Protein AF-A0A662W162-F1 (afdb_monomer_lite)

Radius of gyration: 18.79 Å; chains: 1; bounding box: 42×61×40 Å

Structure (mmCIF, N/CA/C/O backbone):
data_AF-A0A662W162-F1
#
_entry.id   AF-A0A662W162-F1
#
loop_
_atom_site.group_PDB
_atom_site.id
_atom_site.type_symbol
_atom_site.label_atom_id
_atom_site.label_alt_id
_atom_site.label_comp_id
_atom_site.label_asym_id
_atom_site.label_entity_id
_atom_site.label_seq_id
_atom_site.pdbx_PDB_ins_code
_atom_site.Cartn_x
_atom_site.Cartn_y
_atom_site.Cartn_z
_atom_site.occupancy
_atom_site.B_iso_or_equiv
_atom_site.auth_seq_id
_atom_site.auth_comp_id
_atom_site.auth_asym_id
_atom_site.auth_atom_id
_atom_site.pdbx_PDB_model_num
ATOM 1 N N . MET A 1 1 ? -5.355 -18.167 10.740 1.00 79.69 1 MET A N 1
ATOM 2 C CA . MET A 1 1 ? -4.834 -17.716 9.421 1.00 79.69 1 MET A CA 1
ATOM 3 C C . MET A 1 1 ? -4.232 -16.347 9.650 1.00 79.69 1 MET A C 1
ATOM 5 O O . MET A 1 1 ? -4.920 -15.531 10.253 1.00 79.69 1 MET A O 1
ATOM 9 N N . ARG A 1 2 ? -2.975 -16.104 9.259 1.00 90.12 2 ARG A N 1
ATOM 10 C CA . ARG A 1 2 ? -2.314 -14.824 9.566 1.00 90.12 2 ARG A CA 1
ATOM 11 C C . ARG A 1 2 ? -2.830 -13.709 8.659 1.00 90.12 2 ARG A C 1
ATOM 13 O O . ARG A 1 2 ? -3.342 -13.982 7.573 1.00 90.12 2 ARG A O 1
ATOM 20 N N . LEU A 1 3 ? -2.653 -12.453 9.079 1.00 92.31 3 LEU A N 1
ATOM 21 C CA . LEU A 1 3 ? -3.065 -11.283 8.295 1.00 92.31 3 LEU A CA 1
ATOM 22 C C . LEU A 1 3 ? -2.477 -11.320 6.875 1.00 92.31 3 LEU A C 1
ATOM 24 O O . LEU A 1 3 ? -3.209 -11.146 5.905 1.00 92.31 3 LEU A O 1
ATOM 28 N N . GLY A 1 4 ? -1.173 -11.579 6.745 1.00 92.62 4 GLY A N 1
ATOM 29 C CA . GLY A 1 4 ? -0.500 -11.641 5.447 1.00 92.62 4 GLY A CA 1
ATOM 30 C C . GLY A 1 4 ? -1.140 -12.634 4.470 1.00 92.62 4 GLY A C 1
ATOM 31 O O . GLY A 1 4 ? -1.319 -12.294 3.301 1.00 92.62 4 GLY A O 1
ATOM 32 N N . ASP A 1 5 ? -1.549 -13.811 4.950 1.00 93.06 5 ASP A N 1
ATOM 33 C CA . ASP A 1 5 ? -2.188 -14.842 4.123 1.00 93.06 5 ASP A CA 1
ATOM 34 C C . ASP A 1 5 ? -3.572 -14.386 3.642 1.00 93.06 5 ASP A C 1
ATOM 36 O O . ASP A 1 5 ? -3.884 -14.495 2.457 1.00 93.06 5 ASP A O 1
ATOM 40 N N . VAL A 1 6 ? -4.369 -13.798 4.544 1.00 94.69 6 VAL A N 1
ATOM 41 C CA . VAL A 1 6 ? -5.692 -13.232 4.225 1.00 94.69 6 VAL A CA 1
ATOM 42 C C . VAL A 1 6 ? -5.579 -12.131 3.171 1.00 94.69 6 VAL A C 1
ATOM 44 O O . VAL A 1 6 ? -6.387 -12.058 2.246 1.00 94.69 6 VAL A O 1
ATOM 47 N N . LEU A 1 7 ? -4.580 -11.258 3.306 1.00 95.88 7 LEU A N 1
ATOM 48 C CA . LEU A 1 7 ? -4.371 -10.150 2.379 1.00 95.88 7 LEU A CA 1
ATOM 49 C C . LEU A 1 7 ? -3.911 -10.638 1.001 1.00 95.88 7 LEU A C 1
ATOM 51 O O . LEU A 1 7 ? -4.392 -10.116 -0.003 1.00 95.88 7 LEU A O 1
ATOM 55 N N . ILE A 1 8 ? -3.033 -11.646 0.935 1.00 94.69 8 ILE A N 1
ATOM 56 C CA . ILE A 1 8 ? -2.633 -12.272 -0.336 1.00 94.69 8 ILE A CA 1
ATOM 57 C C . ILE A 1 8 ? -3.840 -12.916 -1.011 1.00 94.69 8 ILE A C 1
ATOM 59 O O . ILE A 1 8 ? -4.093 -12.616 -2.176 1.00 94.69 8 ILE A O 1
ATOM 63 N N . ASP A 1 9 ? -4.609 -13.730 -0.281 1.00 94.12 9 ASP A N 1
ATOM 64 C CA . ASP A 1 9 ? -5.831 -14.348 -0.805 1.00 94.12 9 ASP A CA 1
ATOM 65 C C . ASP A 1 9 ? -6.790 -13.286 -1.354 1.00 94.12 9 ASP A C 1
ATOM 67 O O . ASP A 1 9 ? -7.292 -13.408 -2.472 1.00 94.12 9 ASP A O 1
ATOM 71 N N . GLY A 1 10 ? -6.985 -12.191 -0.618 1.00 93.00 10 GLY A N 1
ATOM 72 C CA . GLY A 1 10 ? -7.858 -11.109 -1.050 1.00 93.00 10 GLY A CA 1
ATOM 73 C C . GLY A 1 10 ? -7.402 -10.375 -2.292 1.00 93.00 10 GLY A C 1
ATOM 74 O O . GLY A 1 10 ? -8.235 -10.057 -3.147 1.00 93.00 10 GLY A O 1
ATOM 75 N N . MET A 1 11 ? -6.101 -10.136 -2.422 1.00 94.69 11 MET A N 1
ATOM 76 C CA . MET A 1 11 ? -5.531 -9.521 -3.616 1.00 94.69 11 MET A CA 1
ATOM 77 C C . MET A 1 11 ? -5.610 -10.472 -4.815 1.00 94.69 11 MET A C 1
ATOM 79 O O . MET A 1 11 ? -5.989 -10.050 -5.905 1.00 94.69 11 MET A O 1
ATOM 83 N N . GLU A 1 12 ? -5.298 -11.757 -4.640 1.00 92.38 12 GLU A N 1
ATOM 84 C CA . GLU A 1 12 ? -5.295 -12.744 -5.728 1.00 92.38 12 GLU A CA 1
ATOM 85 C C . GLU A 1 12 ? -6.708 -13.106 -6.214 1.00 92.38 12 GLU A C 1
ATOM 87 O O . GLU A 1 12 ? -6.905 -13.313 -7.414 1.00 92.38 12 GLU A O 1
ATOM 92 N N . ASN A 1 13 ? -7.695 -13.114 -5.313 1.00 90.69 13 ASN A N 1
ATOM 93 C CA . ASN A 1 13 ? -9.104 -13.368 -5.633 1.00 90.69 13 ASN A CA 1
ATOM 94 C C . ASN A 1 13 ? -9.911 -12.090 -5.929 1.00 90.69 13 ASN A C 1
ATOM 96 O O . ASN A 1 13 ? -11.112 -12.164 -6.191 1.00 90.69 13 ASN A O 1
ATOM 100 N N . GLY A 1 14 ? -9.274 -10.917 -5.891 1.00 87.50 14 GLY A N 1
ATOM 101 C CA . GLY A 1 14 ? -9.861 -9.650 -6.329 1.00 87.50 14 GLY A CA 1
ATOM 102 C C . GLY A 1 14 ? -10.944 -9.068 -5.415 1.00 87.50 14 GLY A C 1
ATOM 103 O O . GLY A 1 14 ? -11.668 -8.165 -5.836 1.00 87.50 14 GLY A O 1
ATOM 104 N N . TRP A 1 15 ? -11.075 -9.549 -4.174 1.00 91.19 15 TRP A N 1
ATOM 105 C CA . TRP A 1 15 ? -11.986 -8.951 -3.190 1.00 91.19 15 TRP A CA 1
ATOM 106 C C . TRP A 1 15 ? -11.307 -7.875 -2.333 1.00 91.19 15 TRP A C 1
ATOM 108 O O . TRP A 1 15 ? -11.999 -6.983 -1.841 1.00 91.19 15 TRP A O 1
ATOM 118 N N . LEU A 1 16 ? -9.971 -7.899 -2.225 1.00 90.94 16 LEU A N 1
ATOM 119 C CA . LEU A 1 16 ? -9.165 -6.849 -1.601 1.00 90.94 16 LEU A CA 1
ATOM 120 C C . LEU A 1 16 ? -8.529 -5.954 -2.671 1.00 90.94 16 LEU A C 1
ATOM 122 O O . LEU A 1 16 ? -7.361 -6.081 -3.028 1.00 90.94 16 LEU A O 1
ATOM 126 N N . VAL A 1 17 ? -9.341 -5.055 -3.216 1.00 89.81 17 VAL A N 1
ATOM 127 C CA . VAL A 1 17 ? -8.989 -4.164 -4.334 1.00 89.81 17 VAL A CA 1
ATOM 128 C C . VAL A 1 17 ? -9.388 -2.728 -4.018 1.00 89.81 17 VAL A C 1
ATOM 130 O O . VAL A 1 17 ? -9.886 -2.417 -2.932 1.00 89.81 17 VAL A O 1
ATOM 133 N N . ARG A 1 18 ? -9.202 -1.809 -4.967 1.00 84.62 18 ARG A N 1
ATOM 134 C CA . ARG A 1 18 ? -9.586 -0.411 -4.773 1.00 84.62 18 ARG A CA 1
ATOM 135 C C . ARG A 1 18 ? -11.045 -0.261 -4.334 1.00 84.62 18 ARG A C 1
ATOM 137 O O . ARG A 1 18 ? -11.966 -0.660 -5.037 1.00 84.62 18 ARG A O 1
ATOM 144 N N . ASN A 1 19 ? -11.230 0.419 -3.199 1.00 80.50 19 ASN A N 1
ATOM 145 C CA . ASN A 1 19 ? -12.501 0.628 -2.483 1.00 80.50 19 ASN A CA 1
ATOM 146 C C . ASN A 1 19 ? -13.046 -0.601 -1.727 1.00 80.50 19 ASN A C 1
ATOM 148 O O . ASN A 1 19 ? -14.056 -0.465 -1.045 1.00 80.50 19 ASN A O 1
ATOM 152 N N . GLY A 1 20 ? -12.355 -1.741 -1.777 1.00 86.06 20 GLY A N 1
ATOM 153 C CA . GLY A 1 20 ? -12.621 -2.960 -1.008 1.00 86.06 20 GLY A CA 1
ATOM 154 C C . GLY A 1 20 ? -11.434 -3.347 -0.123 1.00 86.06 20 GLY A C 1
ATOM 155 O O . GLY A 1 20 ? -11.075 -4.508 -0.050 1.00 86.06 20 GLY A O 1
ATOM 156 N N . TYR A 1 21 ? -10.778 -2.377 0.516 1.00 90.19 21 TYR A N 1
ATOM 157 C CA . TYR A 1 21 ? -9.540 -2.619 1.271 1.00 90.19 21 TYR A CA 1
ATOM 158 C C . TYR A 1 21 ? -9.746 -3.285 2.638 1.00 90.19 21 TYR A C 1
ATOM 160 O O . TYR A 1 21 ? -8.768 -3.612 3.290 1.00 90.19 21 TYR A O 1
ATOM 168 N N . MET A 1 22 ? -10.984 -3.400 3.123 1.00 95.19 22 MET A N 1
ATOM 169 C CA . MET A 1 22 ? -11.263 -3.930 4.461 1.00 95.19 22 MET A CA 1
ATOM 170 C C . MET A 1 22 ? -11.483 -5.439 4.413 1.00 95.19 22 MET A C 1
ATOM 172 O O . MET A 1 22 ? -12.166 -5.943 3.522 1.00 95.19 22 MET A O 1
ATOM 176 N N . ILE A 1 23 ? -10.965 -6.143 5.415 1.00 96.00 23 ILE A N 1
ATOM 177 C CA . ILE A 1 23 ? -11.195 -7.571 5.613 1.00 96.00 23 ILE A CA 1
ATOM 178 C C . ILE A 1 23 ? -12.631 -7.761 6.126 1.00 96.00 23 ILE A C 1
ATOM 180 O O . ILE A 1 23 ? -12.986 -7.177 7.154 1.00 96.00 23 ILE A O 1
ATOM 184 N N . PRO A 1 24 ? -13.474 -8.557 5.444 1.00 94.56 24 PRO A N 1
ATOM 185 C CA . PRO A 1 24 ? -14.831 -8.839 5.895 1.00 94.56 24 PRO A CA 1
ATOM 186 C C . PRO A 1 24 ? -14.871 -9.557 7.248 1.00 94.56 24 PRO A C 1
ATOM 188 O O . PRO A 1 24 ? -14.100 -10.485 7.488 1.00 94.56 24 PRO A O 1
ATOM 191 N N . GLU A 1 25 ? -15.863 -9.227 8.079 1.00 93.44 25 GLU A N 1
ATOM 192 C CA . GLU A 1 25 ? -16.057 -9.839 9.405 1.00 93.44 25 GLU A CA 1
ATOM 193 C C . GLU A 1 25 ? -16.144 -11.373 9.346 1.00 93.44 25 GLU A C 1
ATOM 195 O O . GLU A 1 25 ? -15.623 -12.061 10.218 1.00 93.44 25 GLU A O 1
ATOM 200 N N . ARG A 1 26 ? -16.749 -11.924 8.283 1.00 93.81 26 ARG A N 1
ATOM 201 C CA . ARG A 1 26 ? -16.817 -13.378 8.068 1.00 93.81 26 ARG A CA 1
ATOM 202 C C . ARG A 1 26 ? -15.434 -14.038 8.010 1.00 93.81 26 ARG A C 1
ATOM 204 O O . ARG A 1 26 ? -15.288 -15.112 8.558 1.00 93.81 26 ARG A O 1
ATOM 211 N N . ILE A 1 27 ? -14.438 -13.382 7.406 1.00 94.00 27 ILE A N 1
ATOM 212 C CA . ILE A 1 27 ? -13.066 -13.906 7.312 1.00 94.00 27 ILE A CA 1
ATOM 213 C C . ILE A 1 27 ? -12.368 -13.756 8.665 1.00 94.00 27 ILE A C 1
ATOM 215 O O . ILE A 1 27 ? -11.692 -14.667 9.123 1.00 94.00 27 ILE A O 1
ATOM 219 N N . MET A 1 28 ? -12.588 -12.630 9.351 1.00 94.88 28 MET A N 1
ATOM 220 C CA . MET A 1 28 ? -12.019 -12.376 10.680 1.00 94.88 28 MET A CA 1
ATOM 221 C C . MET A 1 28 ? -12.515 -13.362 11.751 1.00 94.88 28 MET A C 1
ATOM 223 O O . MET A 1 28 ? -11.799 -13.641 12.714 1.00 94.88 28 MET A O 1
ATOM 227 N N . LYS A 1 29 ? -13.731 -13.903 11.600 1.00 93.19 29 LYS A N 1
ATOM 228 C CA . LYS A 1 29 ? -14.278 -14.947 12.484 1.00 93.19 29 LYS A CA 1
ATOM 229 C C . LYS A 1 29 ? -13.522 -16.272 12.377 1.00 93.19 29 LYS A C 1
ATOM 231 O O . LYS A 1 29 ? -13.425 -16.970 13.381 1.00 93.19 29 LYS A O 1
ATOM 236 N N . ASP A 1 30 ? -12.935 -16.556 11.217 1.00 93.38 30 ASP A N 1
ATOM 237 C CA . ASP A 1 30 ? -12.150 -17.769 10.958 1.00 93.38 30 ASP A CA 1
ATOM 238 C C . ASP A 1 30 ? -10.671 -17.623 11.381 1.00 93.38 30 ASP A C 1
ATOM 240 O O . ASP A 1 30 ? -9.880 -18.564 11.286 1.00 93.38 30 ASP A O 1
ATOM 244 N N . MET A 1 31 ? -10.274 -16.436 11.850 1.00 94.00 31 MET A N 1
ATOM 245 C CA . MET A 1 31 ? -8.945 -16.159 12.395 1.00 94.00 31 MET A CA 1
ATOM 246 C C . MET A 1 31 ? -8.906 -16.470 13.898 1.00 94.00 31 MET A C 1
ATOM 248 O O . MET A 1 31 ? -9.904 -16.297 14.606 1.00 94.00 31 MET A O 1
ATOM 252 N N . ASP A 1 32 ? -7.742 -16.902 14.385 1.00 94.38 32 ASP A N 1
ATOM 253 C CA . ASP A 1 32 ? -7.436 -16.945 15.819 1.00 94.38 32 ASP A CA 1
ATOM 254 C C . ASP A 1 32 ? -7.471 -15.536 16.441 1.00 94.38 32 ASP A C 1
ATOM 256 O O . ASP A 1 32 ? -7.500 -14.532 15.728 1.00 94.38 32 ASP A O 1
ATOM 260 N N . GLU A 1 33 ? -7.532 -15.462 17.772 1.00 94.69 33 GLU A N 1
ATOM 261 C CA . GLU A 1 33 ? -7.722 -14.207 18.515 1.00 94.69 33 GLU A CA 1
ATOM 262 C C . GLU A 1 33 ? -6.636 -13.168 18.205 1.00 94.69 33 GLU A C 1
ATOM 264 O O . GLU A 1 33 ? -6.960 -12.041 17.840 1.00 94.69 33 GLU A O 1
ATOM 269 N N . GLU A 1 34 ? -5.365 -13.570 18.238 1.00 93.62 34 GLU A N 1
ATOM 270 C CA . GLU A 1 34 ? -4.234 -12.689 17.932 1.00 93.62 34 GLU A CA 1
ATOM 271 C C . GLU A 1 34 ? -4.309 -12.156 16.494 1.00 93.62 34 GLU A C 1
ATOM 273 O O . GLU A 1 34 ? -4.267 -10.946 16.261 1.00 93.62 34 GLU A O 1
ATOM 278 N N . SER A 1 35 ? -4.506 -13.039 15.511 1.00 93.44 35 SER A N 1
ATOM 279 C CA . SER A 1 35 ? -4.600 -12.628 14.108 1.00 93.44 35 SER A CA 1
ATOM 280 C C . SER A 1 35 ? -5.831 -11.747 13.853 1.00 93.44 35 SER A C 1
ATOM 282 O O . SER A 1 35 ? -5.787 -10.849 13.006 1.00 93.44 35 SER A O 1
ATOM 284 N N . ARG A 1 36 ? -6.933 -11.970 14.580 1.00 96.19 36 ARG A N 1
ATOM 285 C CA . ARG A 1 36 ? -8.152 -11.155 14.504 1.00 96.19 36 ARG A CA 1
ATOM 286 C C . ARG A 1 36 ? -7.940 -9.753 15.068 1.00 96.19 36 ARG A C 1
ATOM 288 O O . ARG A 1 36 ? -8.448 -8.794 14.480 1.00 96.19 36 ARG A O 1
ATOM 295 N N . ASP A 1 37 ? -7.187 -9.613 16.152 1.00 96.31 37 ASP A N 1
ATOM 296 C CA . ASP A 1 37 ? -6.826 -8.310 16.717 1.00 96.31 37 ASP A CA 1
ATOM 297 C C . ASP A 1 37 ? -5.970 -7.510 15.730 1.00 96.31 37 ASP A C 1
ATOM 299 O O . ASP A 1 37 ? -6.290 -6.360 15.411 1.00 96.31 37 ASP A O 1
ATOM 303 N N . VAL A 1 38 ? -4.958 -8.144 15.129 1.00 96.69 38 VAL A N 1
ATOM 304 C CA . VAL A 1 38 ? -4.135 -7.516 14.082 1.00 96.69 38 VAL A CA 1
ATOM 305 C C . VAL A 1 38 ? -4.985 -7.135 12.860 1.00 96.69 38 VAL A C 1
ATOM 307 O O . VAL A 1 38 ? -4.857 -6.028 12.333 1.00 96.69 38 VAL A O 1
ATOM 310 N N . ALA A 1 39 ? -5.902 -8.001 12.416 1.00 97.00 39 ALA A N 1
ATOM 311 C CA . ALA A 1 39 ? -6.826 -7.691 11.320 1.00 97.00 39 ALA A CA 1
ATOM 312 C C . ALA A 1 39 ? -7.785 -6.534 11.657 1.00 97.00 39 ALA A C 1
ATOM 314 O O . ALA A 1 39 ? -8.130 -5.735 10.782 1.00 97.00 39 ALA A O 1
ATOM 315 N N . SER A 1 40 ? -8.184 -6.403 12.923 1.00 97.50 40 SER A N 1
ATOM 316 C CA . SER A 1 40 ? -8.995 -5.280 13.404 1.00 97.50 40 SER A CA 1
ATOM 317 C C . SER A 1 40 ? -8.214 -3.969 13.331 1.00 97.50 40 SER A C 1
ATOM 319 O O . SER A 1 40 ? -8.726 -2.993 12.781 1.00 97.50 40 SER A O 1
ATOM 321 N N . ARG A 1 41 ? -6.946 -3.968 13.770 1.00 97.94 41 ARG A N 1
ATOM 322 C CA . ARG A 1 41 ? -6.028 -2.822 13.626 1.00 97.94 41 ARG A CA 1
ATOM 323 C C . ARG A 1 41 ? -5.799 -2.459 12.158 1.00 97.94 41 ARG A C 1
ATOM 325 O O . ARG A 1 41 ? -5.860 -1.287 11.790 1.00 97.94 41 ARG A O 1
ATOM 332 N N . TYR A 1 42 ? -5.626 -3.451 11.285 1.00 98.12 42 TYR A N 1
ATOM 333 C CA . TYR A 1 42 ? -5.554 -3.230 9.839 1.00 98.12 42 TYR A CA 1
ATOM 334 C C . TYR A 1 42 ? -6.810 -2.523 9.302 1.00 98.12 42 TYR A C 1
ATOM 336 O O . TYR A 1 42 ? -6.709 -1.503 8.616 1.00 98.12 42 TYR A O 1
ATOM 344 N N . ASN A 1 43 ? -8.002 -3.015 9.646 1.00 98.25 43 ASN A N 1
ATOM 345 C CA . ASN A 1 43 ? -9.265 -2.412 9.219 1.00 98.25 43 ASN A CA 1
ATOM 346 C C . ASN A 1 43 ? -9.454 -0.987 9.767 1.00 98.25 43 ASN A C 1
ATOM 348 O O . ASN A 1 43 ? -9.961 -0.118 9.052 1.00 98.25 43 ASN A O 1
ATOM 352 N N . GLU A 1 44 ? -9.018 -0.726 10.999 1.00 98.06 44 GLU A N 1
ATOM 353 C CA . GLU A 1 44 ? -9.001 0.606 11.608 1.00 98.06 44 GLU A CA 1
ATOM 354 C C . GLU A 1 44 ? -8.106 1.571 10.816 1.00 98.06 44 GLU A C 1
ATOM 356 O O . GLU A 1 44 ? -8.571 2.632 10.386 1.00 98.06 44 GLU A O 1
ATOM 361 N N . MET A 1 45 ? -6.864 1.171 10.521 1.00 97.50 45 MET A N 1
ATOM 362 C CA . MET A 1 45 ? -5.935 1.937 9.686 1.00 97.50 45 MET A CA 1
ATOM 363 C C . MET A 1 45 ? -6.557 2.279 8.326 1.00 97.50 45 MET A C 1
ATOM 365 O O . MET A 1 45 ? -6.555 3.439 7.905 1.00 97.50 45 MET A O 1
ATOM 369 N N . ILE A 1 46 ? -7.124 1.285 7.637 1.00 97.25 46 ILE A N 1
ATOM 370 C CA . ILE A 1 46 ? -7.786 1.478 6.341 1.00 97.25 46 ILE A CA 1
ATOM 371 C C . ILE A 1 46 ? -8.953 2.467 6.457 1.00 97.25 46 ILE A C 1
ATOM 373 O O . ILE A 1 46 ? -9.080 3.370 5.623 1.00 97.25 46 ILE A O 1
ATOM 377 N N . SER A 1 47 ? -9.778 2.341 7.497 1.00 96.44 47 SER A N 1
ATOM 378 C CA . SER A 1 47 ? -10.902 3.244 7.760 1.00 96.44 47 SER A CA 1
ATOM 379 C C . SER A 1 47 ? -10.438 4.693 7.948 1.00 96.44 47 SER A C 1
ATOM 381 O O . SER A 1 47 ? -10.994 5.620 7.341 1.00 96.44 47 SER A O 1
ATOM 383 N N . ILE A 1 48 ? -9.357 4.911 8.704 1.00 96.00 48 ILE A N 1
ATOM 384 C CA . ILE A 1 48 ? -8.756 6.238 8.890 1.00 96.00 48 ILE A CA 1
ATOM 385 C C . ILE A 1 48 ? -8.244 6.789 7.553 1.00 96.00 48 ILE A C 1
ATOM 387 O O . ILE A 1 48 ? -8.603 7.903 7.166 1.00 96.00 48 ILE A O 1
ATOM 391 N N . ILE A 1 49 ? -7.471 6.007 6.793 1.00 95.19 49 ILE A N 1
ATOM 392 C CA . ILE A 1 49 ? -6.911 6.433 5.498 1.00 95.19 49 ILE A CA 1
ATOM 393 C C . ILE A 1 49 ? -8.023 6.820 4.513 1.00 95.19 49 ILE A C 1
ATOM 395 O O . ILE A 1 49 ? -7.931 7.847 3.832 1.00 95.19 49 ILE A O 1
ATOM 399 N N . VAL A 1 50 ? -9.090 6.022 4.423 1.00 93.31 50 VAL A N 1
ATOM 400 C CA . VAL A 1 50 ? -10.204 6.276 3.499 1.00 93.31 50 VAL A CA 1
ATOM 401 C C . VAL A 1 50 ? -11.054 7.464 3.960 1.00 93.31 50 VAL A C 1
ATOM 403 O O . 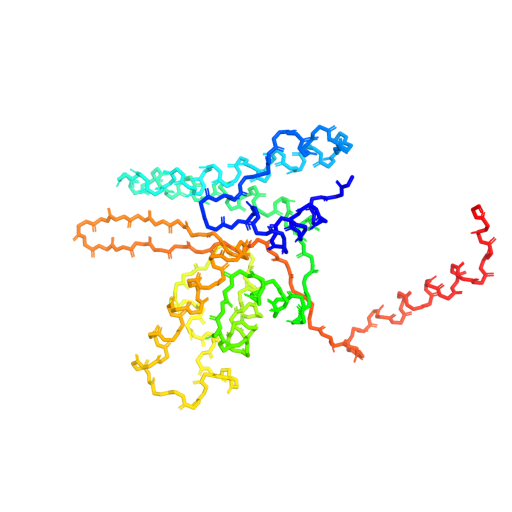VAL A 1 50 ? -11.448 8.288 3.131 1.00 93.31 50 VAL A O 1
ATOM 406 N N . SER A 1 51 ? -11.314 7.605 5.262 1.00 92.12 51 SER A N 1
ATOM 407 C CA . SER A 1 51 ? -12.087 8.733 5.801 1.00 92.12 51 SER A CA 1
ATOM 408 C C . SER A 1 51 ? -11.350 10.071 5.674 1.00 92.12 51 SER A C 1
ATOM 410 O O . SER A 1 51 ? -11.992 11.087 5.383 1.00 92.12 51 SER A O 1
ATOM 412 N N . CYS A 1 52 ? -10.011 10.064 5.742 1.00 90.12 52 CYS A N 1
ATOM 413 C CA . CYS A 1 52 ? -9.162 11.248 5.559 1.00 90.12 52 CYS A CA 1
ATOM 414 C C . CYS A 1 52 ? -9.443 12.025 4.270 1.00 90.12 52 CYS A C 1
ATOM 416 O O . CYS A 1 52 ? -9.325 13.250 4.244 1.00 90.12 52 CYS A O 1
ATOM 418 N N . ARG A 1 53 ? -9.895 11.333 3.218 1.00 88.38 53 ARG A N 1
ATOM 419 C CA . ARG A 1 53 ? -10.239 11.915 1.911 1.00 88.38 53 ARG A CA 1
ATOM 420 C C . ARG A 1 53 ? -11.331 12.990 1.987 1.00 88.38 53 ARG A C 1
ATOM 422 O O . ARG A 1 53 ? -11.476 13.789 1.061 1.00 88.38 53 ARG A O 1
ATOM 429 N N . LYS A 1 54 ? -12.121 12.999 3.067 1.00 85.31 54 LYS A N 1
ATOM 430 C CA . LYS A 1 54 ? -13.230 13.937 3.303 1.00 85.31 54 LYS A CA 1
ATOM 431 C C . LYS A 1 54 ? -12.823 15.151 4.147 1.00 85.31 54 LYS A C 1
ATOM 433 O O . LYS A 1 54 ? -13.588 16.114 4.225 1.00 85.31 54 LYS A O 1
ATOM 438 N N . PHE A 1 55 ? -11.651 15.135 4.784 1.00 84.12 55 PHE A N 1
ATOM 439 C CA . PHE A 1 55 ? -11.255 16.187 5.717 1.00 84.12 55 PHE A CA 1
ATOM 440 C C . PHE A 1 55 ? -10.782 17.445 4.991 1.00 84.12 55 PHE A C 1
ATOM 442 O O . PHE A 1 55 ? -9.911 17.414 4.123 1.00 84.12 55 PHE A O 1
ATOM 449 N N . ARG A 1 56 ? -11.364 18.585 5.375 1.00 81.44 56 ARG A N 1
ATOM 450 C CA . ARG A 1 56 ? -10.993 19.907 4.847 1.00 81.44 56 ARG A CA 1
ATOM 451 C C . ARG A 1 56 ? -9.973 20.619 5.736 1.00 81.44 56 ARG A C 1
ATOM 453 O O . ARG A 1 56 ? -9.112 21.335 5.224 1.00 81.44 56 ARG A O 1
ATOM 460 N N . ASN A 1 57 ? -10.057 20.414 7.052 1.00 88.75 57 ASN A N 1
ATOM 461 C CA . ASN A 1 57 ? -9.114 20.983 8.011 1.00 88.75 57 ASN A CA 1
ATOM 462 C C . ASN A 1 57 ? -7.738 20.307 7.861 1.00 88.75 57 ASN A C 1
ATOM 464 O O . ASN A 1 57 ? -7.638 19.082 7.820 1.00 88.75 57 ASN A O 1
ATOM 468 N N . ARG A 1 58 ? -6.682 21.123 7.745 1.00 88.50 58 ARG A N 1
ATOM 469 C CA . ARG A 1 58 ? -5.310 20.654 7.515 1.00 88.50 58 ARG A CA 1
ATOM 470 C C . ARG A 1 58 ? -4.731 19.926 8.724 1.00 88.50 58 ARG A C 1
ATOM 472 O O . ARG A 1 58 ? -4.130 18.876 8.543 1.00 88.50 58 ARG A O 1
ATOM 479 N N . GLU A 1 59 ? -4.861 20.510 9.906 1.00 90.25 59 GLU A N 1
ATOM 480 C CA . GLU A 1 59 ? -4.285 19.978 11.143 1.00 90.25 59 GLU A CA 1
ATOM 481 C C . GLU A 1 59 ? -4.932 18.642 11.485 1.00 90.25 59 GLU A C 1
ATOM 483 O O . GLU A 1 59 ? -4.233 17.653 11.672 1.00 90.25 59 GLU A O 1
ATOM 488 N N . TYR A 1 60 ? -6.261 18.582 11.410 1.00 91.31 60 TYR A N 1
ATOM 489 C CA . TYR A 1 60 ? -7.009 17.353 11.646 1.00 91.31 60 TYR A CA 1
ATOM 490 C C . TYR A 1 60 ? -6.691 16.257 10.618 1.00 91.31 60 TYR A C 1
ATOM 492 O O . TYR A 1 60 ? -6.526 15.095 10.978 1.00 91.31 60 TYR A O 1
ATOM 500 N N . TYR A 1 61 ? -6.540 16.619 9.336 1.00 92.88 61 TYR A N 1
ATOM 501 C CA . TYR A 1 61 ? -6.079 15.678 8.310 1.00 92.88 61 TYR A CA 1
ATOM 502 C C . TYR A 1 61 ? -4.705 15.095 8.658 1.00 92.88 61 TYR A C 1
ATOM 504 O O . TYR A 1 61 ? -4.524 13.883 8.594 1.00 92.88 61 TYR A O 1
ATOM 512 N N . TRP A 1 62 ? -3.744 15.939 9.045 1.00 93.06 62 TRP A N 1
ATOM 513 C CA . TRP A 1 62 ? -2.401 15.471 9.386 1.00 93.06 62 TRP A CA 1
ATOM 514 C C . TRP A 1 62 ? -2.375 14.634 10.660 1.00 93.06 62 TRP A C 1
ATOM 516 O O . TRP A 1 62 ? -1.689 13.619 10.674 1.00 93.06 62 TRP A O 1
ATOM 526 N N . GLN A 1 63 ? -3.158 14.995 11.676 1.00 95.44 63 GLN A N 1
ATOM 527 C CA . GLN A 1 63 ? -3.324 14.181 12.878 1.00 95.44 63 GLN A CA 1
ATOM 528 C C . GLN A 1 63 ? -3.799 12.767 12.522 1.00 95.44 63 GLN A C 1
ATOM 530 O O . GLN A 1 63 ? -3.206 11.788 12.960 1.00 95.44 63 GLN A O 1
ATOM 535 N N . LYS A 1 64 ? -4.811 12.651 11.657 1.00 95.62 64 LYS A N 1
ATOM 536 C CA . LYS A 1 64 ? -5.350 11.353 11.236 1.00 95.62 64 LYS A CA 1
ATOM 537 C C . LYS A 1 64 ? -4.399 10.563 10.335 1.00 95.62 64 LYS A C 1
ATOM 539 O O . LYS A 1 64 ? -4.345 9.341 10.417 1.00 95.62 64 LYS A O 1
ATOM 544 N N . VAL A 1 65 ? -3.605 11.239 9.507 1.00 95.12 65 VAL A N 1
ATOM 545 C CA . VAL A 1 65 ? -2.525 10.590 8.746 1.00 95.12 65 VAL A CA 1
ATOM 546 C C . VAL A 1 65 ? -1.451 10.022 9.678 1.00 95.12 65 VAL A C 1
ATOM 548 O O . VAL A 1 65 ? -0.959 8.925 9.418 1.00 95.12 65 VAL A O 1
ATOM 551 N N . LEU A 1 66 ? -1.082 10.745 10.739 1.00 96.12 66 LEU A N 1
ATOM 552 C CA . LEU A 1 66 ? -0.118 10.267 11.733 1.00 96.12 66 LEU A CA 1
ATOM 553 C C . LEU A 1 66 ? -0.663 9.052 12.486 1.00 96.12 66 LEU A C 1
ATOM 555 O O . LEU A 1 66 ? 0.016 8.035 12.515 1.00 96.12 66 LEU A O 1
ATOM 559 N N . GLU A 1 67 ? -1.913 9.111 12.943 1.00 97.00 67 GLU A N 1
ATOM 560 C CA . GLU A 1 67 ? -2.615 7.985 13.579 1.00 97.00 67 GLU A CA 1
ATOM 561 C C . GLU A 1 67 ? -2.602 6.733 12.685 1.00 97.00 67 GLU A C 1
ATOM 563 O O . GLU A 1 67 ? -2.169 5.666 13.104 1.00 97.00 67 GLU A O 1
ATOM 568 N N . ALA A 1 68 ? -2.957 6.861 11.401 1.00 97.19 68 ALA A N 1
ATOM 569 C CA . ALA A 1 68 ? -2.866 5.738 10.464 1.00 97.19 68 ALA A CA 1
ATOM 570 C C . ALA A 1 68 ? -1.426 5.231 10.258 1.00 97.19 68 ALA A C 1
ATOM 572 O O . ALA A 1 68 ? -1.222 4.048 10.002 1.00 97.19 68 ALA A O 1
ATOM 573 N N . THR A 1 69 ? -0.429 6.115 10.334 1.00 97.12 69 THR A N 1
ATOM 574 C CA . THR A 1 69 ? 0.987 5.740 10.188 1.00 97.12 69 THR A CA 1
ATOM 575 C C . THR A 1 69 ? 1.484 4.959 11.399 1.00 97.12 69 THR A C 1
ATOM 577 O O . THR A 1 69 ? 2.242 4.011 11.224 1.00 97.12 69 THR A O 1
ATOM 580 N N . GLU A 1 70 ? 1.048 5.327 12.602 1.00 97.75 70 GLU A N 1
ATOM 581 C CA . GLU A 1 70 ? 1.355 4.604 13.839 1.00 97.75 70 GLU A CA 1
ATOM 582 C C . GLU A 1 70 ? 0.785 3.185 13.786 1.00 97.75 70 GLU A C 1
ATOM 584 O O . GLU A 1 70 ? 1.542 2.228 13.927 1.00 97.75 70 GLU A O 1
ATOM 589 N N . ILE A 1 71 ? -0.499 3.036 13.433 1.00 97.56 71 ILE A N 1
ATOM 590 C CA . ILE A 1 71 ? -1.114 1.709 13.269 1.00 97.56 71 ILE A CA 1
ATOM 591 C C . ILE A 1 71 ? -0.385 0.901 12.188 1.00 97.56 71 ILE A C 1
ATOM 593 O O . ILE A 1 71 ? -0.106 -0.280 12.374 1.00 97.56 71 ILE A O 1
ATOM 597 N N . TRP A 1 72 ? -0.048 1.531 11.058 1.00 96.69 72 TRP A N 1
ATOM 598 C CA . TRP A 1 72 ? 0.681 0.868 9.977 1.00 96.69 72 TRP A CA 1
ATOM 599 C C . TRP A 1 72 ? 2.036 0.321 10.442 1.00 96.69 72 TRP A C 1
ATOM 601 O O . TRP A 1 72 ? 2.389 -0.797 10.078 1.00 96.69 72 TRP A O 1
ATOM 611 N N . LEU A 1 73 ? 2.782 1.090 11.245 1.00 95.56 73 LEU A N 1
ATOM 612 C CA . LEU A 1 73 ? 4.073 0.674 11.803 1.00 95.56 73 LEU A CA 1
ATOM 613 C C . LEU A 1 73 ? 3.921 -0.499 12.773 1.00 95.56 73 LEU A C 1
ATOM 615 O O . LEU A 1 73 ? 4.741 -1.415 12.746 1.00 95.56 73 LEU A O 1
ATOM 619 N N . GLU A 1 74 ? 2.872 -0.490 13.598 1.00 95.75 74 GLU A N 1
ATOM 620 C CA . GLU A 1 74 ? 2.569 -1.594 14.512 1.00 95.75 74 GLU A CA 1
ATOM 621 C C . GLU A 1 74 ? 2.339 -2.902 13.748 1.00 95.75 74 GLU A C 1
ATOM 623 O O . GLU A 1 74 ? 2.931 -3.921 14.091 1.00 95.75 74 GLU A O 1
ATOM 628 N N . ILE A 1 75 ? 1.538 -2.874 12.678 1.00 95.44 75 ILE A N 1
ATOM 629 C CA . ILE A 1 75 ? 1.148 -4.083 11.931 1.00 95.44 75 ILE A CA 1
ATOM 630 C C . ILE A 1 75 ? 2.069 -4.411 10.745 1.00 95.44 75 ILE A C 1
ATOM 632 O O . ILE A 1 75 ? 1.828 -5.383 10.030 1.00 95.44 75 ILE A O 1
ATOM 636 N N . GLU A 1 76 ? 3.118 -3.620 10.491 1.00 94.31 76 GLU A N 1
ATOM 637 C CA . GLU A 1 76 ? 3.951 -3.737 9.282 1.00 94.31 76 GLU A CA 1
ATOM 638 C C . GLU A 1 76 ? 4.531 -5.150 9.108 1.00 94.31 76 GLU A C 1
ATOM 640 O O . GLU A 1 76 ? 4.592 -5.689 8.000 1.00 94.31 76 GLU A O 1
ATOM 645 N N . HIS A 1 77 ? 4.960 -5.756 10.214 1.00 91.12 77 HIS A N 1
ATOM 646 C CA . HIS A 1 77 ? 5.572 -7.080 10.247 1.00 91.12 77 HIS A CA 1
ATOM 647 C C . HIS A 1 77 ? 4.593 -8.221 9.926 1.00 91.12 77 HIS A C 1
ATOM 649 O O . HIS A 1 77 ? 5.045 -9.297 9.530 1.00 91.12 77 HIS A O 1
ATOM 655 N N . GLU A 1 78 ? 3.288 -7.962 10.011 1.00 95.12 78 GLU A N 1
ATOM 656 C CA . GLU A 1 78 ? 2.204 -8.886 9.662 1.00 95.12 78 GLU A CA 1
ATOM 657 C C . GLU A 1 78 ? 1.675 -8.665 8.235 1.00 95.12 78 GLU A C 1
ATOM 659 O O . GLU A 1 78 ? 0.932 -9.493 7.704 1.00 95.12 78 GLU A O 1
ATOM 664 N N . LEU A 1 79 ? 2.087 -7.577 7.565 1.00 95.06 79 LEU A N 1
ATOM 665 C CA . LEU A 1 79 ? 1.755 -7.350 6.158 1.00 95.06 79 LEU A CA 1
ATOM 666 C C . LEU A 1 79 ? 2.376 -8.431 5.258 1.00 95.06 79 LEU A C 1
ATOM 668 O O . LEU A 1 79 ? 3.486 -8.920 5.536 1.00 95.06 79 LEU A O 1
ATOM 672 N N . PRO A 1 80 ? 1.711 -8.759 4.134 1.00 95.12 80 PRO A N 1
ATOM 673 C CA . PRO A 1 80 ? 2.137 -9.828 3.249 1.00 95.12 80 PRO A CA 1
ATOM 674 C C . PRO A 1 80 ? 3.537 -9.575 2.708 1.00 95.12 80 PRO A C 1
ATOM 676 O O . PRO A 1 80 ? 3.851 -8.480 2.237 1.00 95.12 80 PRO A O 1
ATOM 679 N N . LEU A 1 81 ? 4.380 -10.602 2.780 1.00 93.88 81 LEU A N 1
ATOM 680 C CA . LEU A 1 81 ? 5.701 -10.593 2.174 1.00 93.88 81 LEU A CA 1
ATOM 681 C C . LEU A 1 81 ? 5.579 -11.060 0.724 1.00 93.88 81 LEU A C 1
ATOM 683 O O . LEU A 1 81 ? 5.245 -12.212 0.461 1.00 93.88 81 LEU A O 1
ATOM 687 N N . LEU A 1 82 ? 5.829 -10.153 -0.213 1.00 93.88 82 LEU A N 1
ATOM 688 C CA . LEU A 1 82 ? 5.699 -10.410 -1.639 1.00 93.88 82 LEU A CA 1
ATOM 689 C C . LEU A 1 82 ? 7.065 -10.530 -2.312 1.00 93.88 82 LEU A C 1
ATOM 691 O O . LEU A 1 82 ? 8.032 -9.855 -1.953 1.00 93.88 82 LEU A O 1
ATOM 695 N N . PHE A 1 83 ? 7.090 -11.356 -3.350 1.00 92.88 83 PHE A N 1
ATOM 696 C CA . PHE A 1 83 ? 8.172 -11.452 -4.319 1.00 92.88 83 PHE A CA 1
ATOM 697 C C . PHE A 1 83 ? 7.734 -10.775 -5.628 1.00 92.88 83 PHE A C 1
ATOM 699 O O . PHE A 1 83 ? 6.526 -10.604 -5.850 1.00 92.88 83 PHE A O 1
ATOM 706 N N . PRO A 1 84 ? 8.667 -10.380 -6.514 1.00 92.19 84 PRO A N 1
ATOM 707 C CA . PRO A 1 84 ? 8.335 -9.824 -7.828 1.00 92.19 84 PRO A CA 1
ATOM 708 C C . PRO A 1 84 ? 7.294 -10.643 -8.609 1.00 92.19 84 PRO A C 1
ATOM 710 O O . PRO A 1 84 ? 6.381 -10.078 -9.213 1.00 92.19 84 PRO A O 1
ATOM 713 N N . GLU A 1 85 ? 7.380 -11.969 -8.538 1.00 91.56 85 GLU A N 1
ATOM 714 C CA . GLU A 1 85 ? 6.470 -12.914 -9.185 1.00 91.56 85 GLU A CA 1
ATOM 715 C C . GLU A 1 85 ? 5.061 -12.841 -8.584 1.00 91.56 85 GLU A C 1
ATOM 717 O O . GLU A 1 85 ? 4.072 -12.872 -9.318 1.00 91.56 85 GLU A O 1
ATOM 722 N N . SER A 1 86 ? 4.953 -12.682 -7.260 1.00 92.50 86 SER A N 1
ATOM 723 C CA . SER A 1 86 ? 3.667 -12.494 -6.577 1.00 92.50 86 SER A CA 1
ATOM 724 C C . SER A 1 86 ? 3.005 -11.184 -6.999 1.00 92.50 86 SER A C 1
ATOM 726 O O . SER A 1 86 ? 1.807 -11.160 -7.266 1.00 92.50 86 SER A O 1
ATOM 728 N N . VAL A 1 87 ? 3.780 -10.099 -7.125 1.00 93.31 87 VAL A N 1
ATOM 729 C CA . VAL A 1 87 ? 3.270 -8.806 -7.615 1.00 93.31 87 VAL A CA 1
ATOM 730 C C . VAL A 1 87 ? 2.741 -8.941 -9.043 1.00 93.31 87 VAL A C 1
ATOM 732 O O . VAL A 1 87 ? 1.640 -8.473 -9.330 1.00 93.31 87 VAL A O 1
ATOM 735 N N . ALA A 1 88 ? 3.487 -9.607 -9.930 1.00 92.12 88 ALA A N 1
ATOM 736 C CA . ALA A 1 88 ? 3.044 -9.860 -11.299 1.00 92.12 88 ALA A CA 1
ATOM 737 C C . ALA A 1 88 ? 1.737 -10.666 -11.339 1.00 92.12 88 ALA A C 1
ATOM 739 O O . ALA A 1 88 ? 0.800 -10.263 -12.024 1.00 92.12 88 ALA A O 1
ATOM 740 N N . ARG A 1 89 ? 1.647 -11.747 -10.553 1.00 91.25 89 ARG A N 1
ATOM 741 C CA . ARG A 1 89 ? 0.455 -12.604 -10.470 1.00 91.25 89 ARG A CA 1
ATOM 742 C C . ARG A 1 89 ? -0.771 -11.852 -9.947 1.00 91.25 89 ARG A C 1
ATOM 744 O O . ARG A 1 89 ? -1.846 -11.959 -10.534 1.00 91.25 89 ARG A O 1
ATOM 751 N N . ILE A 1 90 ? -0.616 -11.059 -8.885 1.00 93.56 90 ILE A N 1
ATOM 752 C CA . ILE A 1 90 ? -1.689 -10.211 -8.341 1.00 93.56 90 ILE A CA 1
ATOM 753 C C . ILE A 1 90 ? -2.166 -9.206 -9.398 1.00 93.56 90 ILE A C 1
ATOM 755 O O . ILE A 1 90 ? -3.369 -9.032 -9.598 1.00 93.56 90 ILE A O 1
ATOM 759 N N . LEU A 1 91 ? -1.240 -8.559 -10.111 1.00 92.06 91 LEU A N 1
ATOM 760 C CA . LEU A 1 91 ? -1.588 -7.606 -11.164 1.00 92.06 91 LEU A CA 1
ATOM 761 C C . LEU A 1 91 ? -2.304 -8.286 -12.332 1.00 92.06 91 LEU A C 1
ATOM 763 O O . LEU A 1 91 ? -3.289 -7.742 -12.815 1.00 92.06 91 LEU A O 1
ATOM 767 N N . GLU A 1 92 ? -1.859 -9.468 -12.757 1.00 89.06 92 GLU A N 1
ATOM 768 C CA . GLU A 1 92 ? -2.477 -10.224 -13.851 1.00 89.06 92 GLU A CA 1
ATOM 769 C C . GLU A 1 92 ? -3.937 -10.584 -13.554 1.00 89.06 92 GLU A C 1
ATOM 771 O O . GLU A 1 92 ? -4.795 -10.478 -14.431 1.00 89.06 92 GLU A O 1
ATOM 776 N N . ARG A 1 93 ? -4.243 -10.935 -12.299 1.00 85.56 93 ARG A N 1
ATOM 777 C CA . ARG A 1 93 ? -5.609 -11.248 -11.853 1.00 85.56 93 ARG A CA 1
ATOM 778 C C . ARG A 1 93 ? -6.536 -10.035 -11.847 1.00 85.56 93 ARG A C 1
ATOM 780 O O . ARG A 1 93 ? -7.725 -10.179 -12.121 1.00 85.56 93 ARG A O 1
ATOM 787 N N . ASN A 1 94 ? -6.006 -8.850 -11.553 1.00 84.31 94 ASN A N 1
ATOM 788 C CA . ASN A 1 94 ? -6.812 -7.647 -11.330 1.00 84.31 94 ASN A CA 1
ATOM 789 C C . ASN A 1 94 ? -6.804 -6.663 -12.511 1.00 84.31 94 ASN A C 1
ATOM 791 O O . ASN A 1 94 ? -7.697 -5.812 -12.624 1.00 84.31 94 ASN A O 1
ATOM 795 N N . ARG A 1 95 ? -5.797 -6.723 -13.391 1.00 78.94 95 ARG A N 1
ATOM 796 C CA . ARG A 1 95 ? -5.576 -5.764 -14.480 1.00 78.94 95 ARG A CA 1
ATOM 797 C C . ARG A 1 95 ? -4.940 -6.425 -15.708 1.00 78.94 95 ARG A C 1
ATOM 799 O O . ARG A 1 95 ? -3.780 -6.818 -15.707 1.00 78.94 95 ARG A O 1
ATOM 806 N N . PHE A 1 96 ? -5.676 -6.424 -16.818 1.00 69.38 96 PHE A N 1
ATOM 807 C CA . PHE A 1 96 ? -5.169 -6.869 -18.117 1.00 69.38 96 PHE A CA 1
ATOM 808 C C . PHE A 1 96 ? -4.268 -5.809 -18.780 1.00 69.38 96 PHE A C 1
ATOM 810 O O . PHE A 1 96 ? -4.470 -4.607 -18.609 1.00 69.38 96 PHE A O 1
ATOM 817 N N . MET A 1 97 ? -3.302 -6.259 -19.593 1.00 72.12 97 MET A N 1
ATOM 818 C CA . MET A 1 97 ? -2.435 -5.414 -20.439 1.00 72.12 97 MET A CA 1
ATOM 819 C C . MET A 1 97 ? -1.536 -4.414 -19.681 1.00 72.12 97 MET A C 1
ATOM 821 O O . MET A 1 97 ? -1.316 -3.281 -20.123 1.00 72.12 97 MET A O 1
ATOM 825 N N . VAL A 1 98 ? -0.972 -4.835 -18.548 1.00 78.19 98 VAL A N 1
ATOM 826 C CA . VAL A 1 98 ? -0.048 -4.025 -17.740 1.00 78.19 98 VAL A CA 1
ATOM 827 C C . VAL A 1 98 ? 1.416 -4.315 -18.100 1.00 78.19 98 VAL A C 1
ATOM 829 O O . VAL A 1 98 ? 1.801 -5.439 -18.408 1.00 78.19 98 VAL A O 1
ATOM 832 N N . ARG A 1 99 ? 2.267 -3.282 -18.053 1.00 83.00 99 ARG A N 1
ATOM 833 C CA . ARG A 1 99 ? 3.733 -3.428 -18.084 1.00 83.00 99 ARG A CA 1
ATOM 834 C C . ARG A 1 99 ? 4.218 -3.820 -16.682 1.00 83.00 99 ARG A C 1
ATOM 836 O O . ARG A 1 99 ? 4.463 -2.941 -15.856 1.00 83.00 99 ARG A O 1
ATOM 843 N N . TYR A 1 100 ? 4.260 -5.125 -16.403 1.00 87.31 100 TYR A N 1
ATOM 844 C CA . TYR A 1 100 ? 4.541 -5.664 -15.064 1.00 87.31 100 TYR A CA 1
ATOM 845 C C . TYR A 1 100 ? 5.912 -5.263 -14.519 1.00 87.31 100 TYR A C 1
ATOM 847 O O . TYR A 1 100 ? 6.023 -4.979 -13.334 1.00 87.31 100 TYR A O 1
ATOM 855 N N . ASP A 1 101 ? 6.922 -5.153 -15.379 1.00 90.88 101 ASP A N 1
ATOM 856 C CA . ASP A 1 101 ? 8.266 -4.673 -15.040 1.00 90.88 101 ASP A CA 1
ATOM 857 C C . ASP A 1 101 ? 8.234 -3.317 -14.318 1.00 90.88 101 ASP A C 1
ATOM 859 O O . ASP A 1 101 ? 8.851 -3.144 -13.270 1.00 90.88 101 ASP A O 1
ATOM 863 N N . ARG A 1 102 ? 7.428 -2.375 -14.817 1.00 93.06 102 ARG A N 1
ATOM 864 C CA . ARG A 1 102 ? 7.276 -1.045 -14.206 1.00 93.06 102 ARG A CA 1
ATOM 865 C C . ARG A 1 102 ? 6.530 -1.080 -12.885 1.00 93.06 102 ARG A C 1
ATOM 867 O O . ARG A 1 102 ? 6.824 -0.291 -11.989 1.00 93.06 102 ARG A O 1
ATOM 874 N N . CYS A 1 103 ? 5.547 -1.965 -12.768 1.00 94.25 103 CYS A N 1
ATOM 875 C CA . CYS A 1 103 ? 4.819 -2.149 -11.520 1.00 94.25 103 CYS A CA 1
ATOM 876 C C . CYS A 1 103 ? 5.687 -2.806 -10.449 1.00 94.25 103 CYS A C 1
ATOM 878 O O . CYS A 1 103 ? 5.633 -2.375 -9.302 1.00 94.25 103 CYS A O 1
ATOM 880 N N . ILE A 1 104 ? 6.515 -3.781 -10.826 1.00 93.88 104 ILE A N 1
ATOM 881 C CA . ILE A 1 104 ? 7.493 -4.416 -9.942 1.00 93.88 104 ILE A CA 1
ATOM 882 C C . ILE A 1 104 ? 8.526 -3.383 -9.482 1.00 93.88 104 ILE A C 1
ATOM 884 O O . ILE A 1 104 ? 8.725 -3.243 -8.280 1.00 93.88 104 ILE A O 1
ATOM 888 N N . ASP A 1 105 ? 9.115 -2.599 -10.392 1.00 93.81 105 ASP A N 1
ATOM 889 C CA . ASP A 1 105 ? 10.077 -1.546 -10.030 1.00 93.81 105 ASP A CA 1
ATOM 890 C C . ASP A 1 105 ? 9.459 -0.516 -9.067 1.00 93.81 105 ASP A C 1
ATOM 892 O O . ASP A 1 105 ? 10.082 -0.124 -8.078 1.00 93.81 105 ASP A O 1
ATOM 896 N N . ALA A 1 106 ? 8.208 -0.108 -9.303 1.00 95.75 106 ALA A N 1
ATOM 897 C CA . ALA A 1 106 ? 7.496 0.788 -8.396 1.00 95.75 106 ALA A CA 1
ATOM 898 C C . ALA A 1 106 ? 7.166 0.128 -7.046 1.00 95.75 106 ALA A C 1
ATOM 900 O O . ALA A 1 106 ? 7.286 0.783 -6.013 1.00 95.75 106 ALA A O 1
ATOM 901 N N . ALA A 1 107 ? 6.789 -1.153 -7.022 1.00 95.94 107 ALA A N 1
ATOM 902 C CA . ALA A 1 107 ? 6.540 -1.893 -5.786 1.00 95.94 107 ALA A CA 1
ATOM 903 C C . ALA A 1 107 ? 7.824 -2.065 -4.955 1.00 95.94 107 ALA A C 1
ATOM 905 O O . ALA A 1 107 ? 7.802 -1.881 -3.739 1.00 95.94 107 ALA A O 1
ATOM 906 N N . LEU A 1 108 ? 8.955 -2.336 -5.613 1.00 94.38 108 LEU A N 1
ATOM 907 C CA . LEU A 1 108 ? 10.285 -2.397 -5.002 1.00 94.38 108 LEU A CA 1
ATOM 908 C C . LEU A 1 108 ? 10.751 -1.041 -4.469 1.00 94.38 108 LEU A C 1
ATOM 910 O O . LEU A 1 108 ? 11.393 -0.980 -3.423 1.00 94.38 108 LEU A O 1
ATOM 914 N N . ALA A 1 109 ? 10.447 0.055 -5.165 1.00 95.06 109 ALA A N 1
ATOM 915 C CA . ALA A 1 109 ? 10.715 1.391 -4.644 1.00 95.06 109 ALA A CA 1
ATOM 916 C C . ALA A 1 109 ? 9.833 1.678 -3.418 1.00 95.06 109 ALA A C 1
ATOM 918 O O . ALA A 1 109 ? 10.338 2.077 -2.370 1.00 95.06 109 ALA A O 1
ATOM 919 N N . ALA A 1 110 ? 8.529 1.401 -3.517 1.00 96.25 110 ALA A N 1
ATOM 920 C CA . ALA A 1 110 ? 7.560 1.613 -2.445 1.00 96.25 110 ALA A CA 1
ATOM 921 C C . ALA A 1 110 ? 7.893 0.814 -1.172 1.00 96.25 110 ALA A C 1
ATOM 923 O O . ALA A 1 110 ? 7.708 1.324 -0.067 1.00 96.25 110 ALA A O 1
ATOM 924 N N . SER A 1 111 ? 8.422 -0.409 -1.294 1.00 94.50 111 SER A N 1
ATOM 925 C CA . SER A 1 111 ? 8.754 -1.256 -0.139 1.00 94.50 111 SER A CA 1
ATOM 926 C C . SER A 1 111 ? 9.830 -0.670 0.777 1.00 94.50 111 SER A C 1
ATOM 928 O O . SER A 1 111 ? 9.880 -1.013 1.956 1.00 94.50 111 SER A O 1
ATOM 930 N N . ARG A 1 112 ? 10.662 0.247 0.267 1.00 92.62 112 ARG A N 1
ATOM 931 C CA . ARG A 1 112 ? 11.732 0.907 1.034 1.00 92.62 112 ARG A CA 1
ATOM 932 C C . ARG A 1 112 ? 11.206 1.975 1.987 1.00 92.62 112 ARG A C 1
ATOM 934 O O . ARG A 1 112 ? 11.912 2.379 2.910 1.00 92.62 112 ARG A O 1
ATOM 941 N N . TYR A 1 113 ? 9.976 2.437 1.780 1.00 93.12 113 TYR A N 1
ATOM 942 C CA . TYR A 1 113 ? 9.368 3.439 2.637 1.00 93.12 113 TYR A CA 1
ATOM 943 C C . TYR A 1 113 ? 8.874 2.792 3.935 1.00 93.12 113 TYR A C 1
ATOM 945 O O . TYR A 1 113 ? 8.134 1.807 3.916 1.00 93.12 113 TYR A O 1
ATOM 953 N N . ARG A 1 114 ? 9.290 3.380 5.064 1.00 88.12 114 ARG A N 1
ATOM 954 C CA . ARG A 1 114 ? 8.833 3.057 6.433 1.00 88.12 114 ARG A CA 1
ATOM 955 C C . ARG A 1 114 ? 7.650 3.920 6.891 1.00 88.12 114 ARG A C 1
ATOM 957 O O . ARG A 1 114 ? 7.344 4.000 8.069 1.00 88.12 114 ARG A O 1
ATOM 964 N N . ARG A 1 115 ? 7.057 4.666 5.967 1.00 91.00 115 ARG A N 1
ATOM 965 C CA . ARG A 1 115 ? 5.868 5.493 6.168 1.00 91.00 115 ARG A CA 1
ATOM 966 C C . ARG A 1 115 ? 5.148 5.617 4.836 1.00 91.00 115 ARG A C 1
ATOM 968 O O . ARG A 1 115 ? 5.628 5.117 3.817 1.00 91.00 115 ARG A O 1
ATOM 975 N N . TYR A 1 116 ? 4.040 6.344 4.822 1.00 94.88 116 TYR A N 1
ATOM 976 C CA . TYR A 1 116 ? 3.459 6.788 3.565 1.00 94.88 116 TYR A CA 1
ATOM 977 C C . TYR A 1 116 ? 4.483 7.544 2.704 1.00 94.88 116 TYR A C 1
ATOM 979 O O . TYR A 1 116 ? 5.390 8.219 3.209 1.00 94.88 116 TYR A O 1
ATOM 987 N N . PHE A 1 117 ? 4.285 7.495 1.394 1.00 96.38 117 PHE A N 1
ATOM 988 C CA . PHE A 1 117 ? 5.090 8.215 0.416 1.00 96.38 117 PHE A CA 1
ATOM 989 C C . PHE A 1 117 ? 4.219 9.092 -0.478 1.00 96.38 117 PHE A C 1
ATOM 991 O O . PHE A 1 117 ? 3.017 8.884 -0.642 1.00 96.38 117 PHE A O 1
ATOM 998 N N . THR A 1 118 ? 4.834 10.109 -1.059 1.00 96.25 118 THR A N 1
ATOM 999 C CA . THR A 1 118 ? 4.221 11.015 -2.028 1.00 96.25 118 THR A CA 1
ATOM 1000 C C . THR A 1 118 ? 4.568 10.589 -3.450 1.00 96.25 118 THR A C 1
ATOM 1002 O O . THR A 1 118 ? 5.542 9.875 -3.689 1.00 96.25 118 THR A O 1
ATOM 1005 N N . PHE A 1 119 ? 3.809 11.094 -4.426 1.00 95.31 119 PHE A N 1
ATOM 1006 C CA . PHE A 1 119 ? 4.135 10.899 -5.841 1.00 95.31 119 PHE A CA 1
ATOM 1007 C C . PHE A 1 119 ? 5.559 11.370 -6.178 1.00 95.31 119 PHE A C 1
ATOM 1009 O O . PHE A 1 119 ? 6.282 10.698 -6.903 1.00 95.31 119 PHE A O 1
ATOM 1016 N N . THR A 1 120 ? 5.974 12.514 -5.631 1.00 94.25 120 THR A N 1
ATOM 1017 C CA . THR A 1 120 ? 7.296 13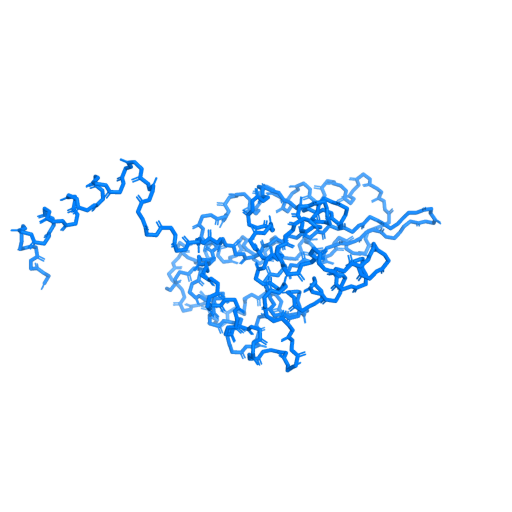.095 -5.892 1.00 94.25 120 THR A CA 1
ATOM 1018 C C . THR A 1 120 ? 8.428 12.255 -5.311 1.00 94.25 120 THR A C 1
ATOM 1020 O O . THR A 1 120 ? 9.481 12.172 -5.932 1.00 94.25 120 THR A O 1
ATOM 1023 N N . GLU A 1 121 ? 8.234 11.657 -4.134 1.00 95.81 121 GLU A N 1
ATOM 1024 C CA . GLU A 1 121 ? 9.229 10.775 -3.515 1.00 95.81 121 GLU A CA 1
ATOM 1025 C C . GLU A 1 121 ? 9.444 9.529 -4.381 1.00 95.81 121 GLU A C 1
ATOM 1027 O O . GLU A 1 121 ? 10.544 9.333 -4.897 1.00 95.81 121 GLU A O 1
ATOM 1032 N N . ILE A 1 122 ? 8.381 8.772 -4.674 1.00 96.06 122 ILE A N 1
ATOM 1033 C CA . ILE A 1 122 ? 8.518 7.549 -5.476 1.00 96.06 122 ILE A CA 1
ATOM 1034 C C . ILE A 1 122 ? 8.976 7.837 -6.911 1.00 96.06 122 ILE A C 1
ATOM 1036 O O . ILE A 1 122 ? 9.741 7.059 -7.474 1.00 96.06 122 ILE A O 1
ATOM 1040 N N . LEU A 1 123 ? 8.588 8.980 -7.494 1.00 94.94 123 LEU A N 1
ATOM 1041 C CA . LEU A 1 123 ? 9.078 9.418 -8.803 1.00 94.94 123 LEU A CA 1
ATOM 1042 C C . LEU A 1 123 ? 10.603 9.507 -8.845 1.00 94.94 123 LEU A C 1
ATOM 1044 O O . LEU A 1 123 ? 11.198 9.074 -9.828 1.00 94.94 123 LEU A O 1
ATOM 1048 N N . ARG A 1 124 ? 11.238 10.062 -7.806 1.00 93.06 124 ARG A N 1
ATOM 1049 C CA . ARG A 1 124 ? 12.705 10.174 -7.752 1.00 93.06 124 ARG A CA 1
ATOM 1050 C C . ARG A 1 124 ? 13.366 8.800 -7.735 1.00 93.06 124 ARG A C 1
ATOM 1052 O O . ARG A 1 124 ? 14.369 8.620 -8.418 1.00 93.06 124 ARG A O 1
ATOM 1059 N N . ASP A 1 125 ? 12.771 7.851 -7.021 1.00 92.75 125 ASP A N 1
ATOM 1060 C CA . ASP A 1 125 ? 13.338 6.514 -6.848 1.00 92.75 125 ASP A CA 1
ATOM 1061 C C . ASP A 1 125 ? 13.191 5.640 -8.094 1.00 92.75 125 ASP A C 1
ATOM 1063 O O . ASP A 1 125 ? 14.100 4.881 -8.427 1.00 92.75 125 ASP A O 1
ATOM 1067 N N . VAL A 1 126 ? 12.069 5.751 -8.813 1.00 92.94 126 VAL A N 1
ATOM 1068 C CA . VAL A 1 126 ? 11.835 4.933 -10.014 1.00 92.94 126 VAL A CA 1
ATOM 1069 C C . VAL A 1 126 ? 12.432 5.540 -11.277 1.00 92.94 126 VAL A C 1
ATOM 1071 O O . VAL A 1 126 ? 12.664 4.805 -12.228 1.00 92.94 126 VAL A O 1
ATOM 1074 N N . ARG A 1 127 ? 12.695 6.856 -11.323 1.00 88.00 127 ARG A N 1
ATOM 1075 C CA . ARG A 1 127 ? 13.134 7.559 -12.548 1.00 88.00 127 ARG A CA 1
ATOM 1076 C C . ARG A 1 127 ? 14.393 6.959 -13.170 1.00 88.00 127 ARG A C 1
ATOM 1078 O O . ARG A 1 127 ? 14.511 6.930 -14.390 1.00 88.00 127 ARG A O 1
ATOM 1085 N N . PHE A 1 128 ? 15.306 6.472 -12.337 1.00 80.94 128 PHE A N 1
ATOM 1086 C CA . PHE A 1 128 ? 16.550 5.835 -12.774 1.00 80.94 128 PHE A CA 1
ATOM 1087 C C . PHE A 1 128 ? 16.461 4.301 -12.800 1.00 80.94 128 PHE A C 1
ATOM 1089 O O . PHE A 1 128 ? 17.447 3.628 -13.091 1.00 80.94 128 PHE A O 1
ATOM 1096 N N . GLY A 1 129 ? 15.283 3.741 -12.509 1.00 81.69 129 GLY A N 1
ATOM 1097 C CA . GLY A 1 129 ? 15.004 2.315 -12.604 1.00 81.69 129 GLY A CA 1
ATOM 1098 C C . GLY A 1 129 ? 15.024 1.827 -14.051 1.00 81.69 129 GLY A C 1
ATOM 1099 O O . GLY A 1 129 ? 14.687 2.560 -14.985 1.00 81.69 129 GLY A O 1
ATOM 1100 N N . ARG A 1 130 ? 15.405 0.562 -14.246 1.00 84.75 130 ARG A N 1
ATOM 1101 C CA . ARG A 1 130 ? 15.621 -0.040 -15.570 1.00 84.75 130 ARG A CA 1
ATOM 1102 C C . ARG A 1 130 ? 14.386 0.050 -16.473 1.00 84.75 130 ARG A C 1
ATOM 1104 O O . ARG A 1 130 ? 14.537 0.273 -17.670 1.00 84.75 130 ARG A O 1
ATOM 1111 N N . SER A 1 131 ? 13.181 -0.097 -15.919 1.00 88.75 131 SER A N 1
ATOM 1112 C CA . SER A 1 131 ? 11.929 -0.061 -16.695 1.00 88.75 131 SER A CA 1
ATOM 1113 C C . SER A 1 131 ? 11.410 1.356 -17.013 1.00 88.75 131 SER A C 1
ATOM 1115 O O . SER A 1 131 ? 10.513 1.522 -17.855 1.00 88.75 131 SER A O 1
ATOM 1117 N N . PHE A 1 132 ? 11.982 2.386 -16.373 1.00 89.69 132 PHE A N 1
ATOM 1118 C CA . PHE A 1 132 ? 11.616 3.799 -16.535 1.00 89.69 132 PHE A CA 1
ATOM 1119 C C . PHE A 1 132 ? 12.694 4.635 -17.236 1.00 89.69 132 PHE A C 1
ATOM 1121 O O . PHE A 1 132 ? 12.357 5.666 -17.810 1.00 89.69 132 PHE A O 1
ATOM 1128 N N . SER A 1 133 ? 13.954 4.191 -17.246 1.00 86.62 133 SER A N 1
ATOM 1129 C CA . SER A 1 133 ? 15.104 4.959 -17.754 1.00 86.62 133 SER A CA 1
ATOM 1130 C C . SER A 1 133 ? 15.017 5.328 -19.239 1.00 86.62 133 SER A C 1
ATOM 1132 O O . SER A 1 133 ? 15.559 6.348 -19.653 1.00 86.62 133 SER A O 1
ATOM 1134 N N . ALA A 1 134 ? 14.305 4.534 -20.043 1.00 86.31 134 ALA A N 1
ATOM 1135 C CA . ALA A 1 134 ? 14.084 4.802 -21.466 1.00 86.31 134 ALA A CA 1
ATOM 1136 C C . ALA A 1 134 ? 12.961 5.826 -21.742 1.00 86.31 134 ALA A C 1
ATOM 1138 O O . ALA A 1 134 ? 12.675 6.135 -22.898 1.00 86.31 134 ALA A O 1
ATOM 1139 N N . LEU A 1 135 ? 12.273 6.322 -20.709 1.00 87.56 135 LEU A N 1
ATOM 1140 C CA . LEU A 1 135 ? 11.171 7.272 -20.851 1.00 87.56 135 LEU A CA 1
ATOM 1141 C C . LEU A 1 135 ? 11.663 8.712 -20.672 1.00 87.56 135 LEU A C 1
ATOM 1143 O O . LEU A 1 135 ? 12.382 9.021 -19.730 1.00 87.56 135 LEU A O 1
ATOM 1147 N N . GLY A 1 136 ? 11.182 9.625 -21.519 1.00 81.62 136 GLY A N 1
ATOM 1148 C CA . GLY A 1 136 ? 11.340 11.061 -21.274 1.00 81.62 136 GLY A CA 1
ATOM 1149 C C . GLY A 1 136 ? 10.523 11.536 -20.063 1.00 81.62 136 GLY A C 1
ATOM 1150 O O . GLY A 1 136 ? 9.487 10.953 -19.739 1.00 81.62 136 GLY A O 1
ATOM 1151 N N . ASP A 1 137 ? 10.935 12.633 -19.426 1.00 78.12 137 ASP A N 1
ATOM 1152 C CA . ASP A 1 137 ? 10.395 13.111 -18.138 1.00 78.12 137 ASP A CA 1
ATOM 1153 C C . ASP A 1 137 ? 8.865 13.248 -18.078 1.00 78.12 137 ASP A C 1
ATOM 1155 O O . ASP A 1 137 ? 8.213 12.773 -17.144 1.00 78.12 137 ASP A O 1
ATOM 1159 N N . SER A 1 138 ? 8.256 13.855 -19.100 1.00 77.44 138 SER A N 1
ATOM 1160 C CA . SER A 1 138 ? 6.796 14.012 -19.172 1.00 77.44 138 SER A CA 1
ATOM 1161 C C . SER A 1 138 ? 6.064 12.669 -19.311 1.00 77.44 138 SER A C 1
A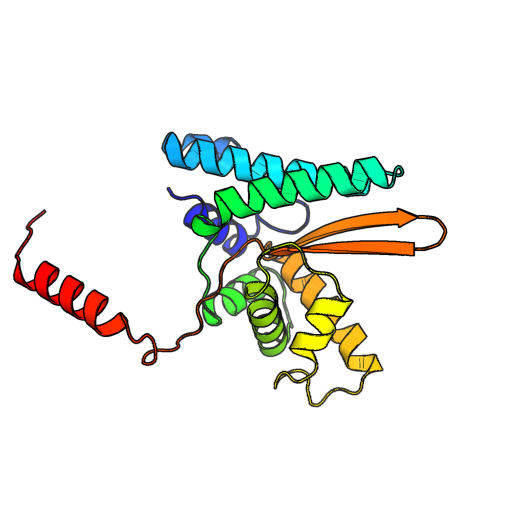TOM 1163 O O . SER A 1 138 ? 4.909 12.537 -18.893 1.00 77.44 138 SER A O 1
ATOM 1165 N N . SER A 1 139 ? 6.741 11.659 -19.860 1.00 88.69 139 SER A N 1
ATOM 1166 C CA . SER A 1 139 ? 6.236 10.292 -19.976 1.00 88.69 139 SER A CA 1
ATOM 1167 C C . SER A 1 139 ? 6.396 9.523 -18.669 1.00 88.69 139 SER A C 1
ATOM 1169 O O . SER A 1 139 ? 5.466 8.807 -18.304 1.00 88.69 139 SER A O 1
ATOM 1171 N N . VAL A 1 140 ? 7.492 9.717 -17.923 1.00 91.50 140 VAL A N 1
ATOM 1172 C CA . VAL A 1 140 ? 7.695 9.083 -16.606 1.00 91.50 140 VAL A CA 1
ATOM 1173 C C . VAL A 1 140 ? 6.541 9.432 -15.668 1.00 91.50 140 VAL A C 1
ATOM 1175 O O . VAL A 1 140 ? 5.924 8.527 -15.114 1.00 91.50 140 VAL A O 1
ATOM 1178 N N . ASN A 1 141 ? 6.164 10.711 -15.567 1.00 93.00 141 ASN A N 1
ATOM 1179 C CA . ASN A 1 141 ? 5.055 11.137 -14.704 1.00 93.00 141 ASN A CA 1
ATOM 1180 C C . ASN A 1 141 ? 3.732 10.440 -15.064 1.00 93.00 141 ASN A C 1
ATOM 1182 O O . ASN A 1 141 ? 3.035 9.911 -14.195 1.00 93.00 141 ASN A O 1
ATOM 1186 N N . LYS A 1 142 ? 3.386 10.409 -16.357 1.00 92.38 142 LYS A N 1
ATOM 1187 C CA . LYS A 1 142 ? 2.148 9.776 -16.843 1.00 92.38 142 LYS A CA 1
ATOM 1188 C C . LYS A 1 142 ? 2.156 8.267 -16.606 1.00 92.38 142 LYS A C 1
ATOM 1190 O O . LYS A 1 142 ? 1.145 7.702 -16.197 1.00 92.38 142 LYS A O 1
ATOM 1195 N N . VAL A 1 143 ? 3.285 7.615 -16.874 1.00 93.81 143 VAL A N 1
ATOM 1196 C CA . VAL A 1 143 ? 3.453 6.171 -16.694 1.00 93.81 143 VAL A CA 1
ATOM 1197 C C . VAL A 1 143 ? 3.391 5.807 -15.215 1.00 93.81 143 VAL A C 1
ATOM 1199 O O . VAL A 1 143 ? 2.617 4.927 -14.857 1.00 93.81 143 VAL A O 1
ATOM 1202 N N . LEU A 1 144 ? 4.116 6.517 -14.352 1.00 95.19 144 LEU A N 1
ATOM 1203 C CA . LEU A 1 144 ? 4.106 6.285 -12.911 1.00 95.19 144 LEU A CA 1
ATOM 1204 C C . LEU A 1 144 ? 2.716 6.494 -12.306 1.00 95.19 144 LEU A C 1
ATOM 1206 O O . LEU A 1 144 ? 2.276 5.689 -11.494 1.00 95.19 144 LEU A O 1
ATOM 1210 N N . SER A 1 145 ? 1.982 7.525 -12.737 1.00 94.62 145 SER A N 1
ATOM 1211 C CA . SER A 1 145 ? 0.605 7.736 -12.279 1.00 94.62 145 SER A CA 1
ATOM 1212 C C . SER A 1 145 ? -0.306 6.552 -12.617 1.00 94.62 145 SER A C 1
ATOM 1214 O O . SER A 1 145 ? -1.126 6.172 -11.783 1.00 94.62 145 SER A O 1
ATOM 1216 N N . ARG A 1 146 ? -0.146 5.940 -13.800 1.00 94.19 146 ARG A N 1
ATOM 1217 C CA . ARG A 1 146 ? -0.878 4.717 -14.173 1.00 94.19 146 ARG A CA 1
ATOM 1218 C C . ARG A 1 146 ? -0.423 3.514 -13.357 1.00 94.19 146 ARG A C 1
ATOM 1220 O O . ARG A 1 146 ? -1.267 2.777 -12.871 1.00 94.19 146 ARG A O 1
ATOM 1227 N N . VAL A 1 147 ? 0.887 3.349 -13.173 1.00 95.56 147 VAL A N 1
ATOM 1228 C CA . VAL A 1 147 ? 1.468 2.262 -12.374 1.00 95.56 147 VAL A CA 1
ATOM 1229 C C . VAL A 1 147 ? 0.941 2.293 -10.940 1.00 95.56 147 VAL A C 1
ATOM 1231 O O . VAL A 1 147 ? 0.453 1.277 -10.461 1.00 95.56 147 VAL A O 1
ATOM 1234 N N . LEU A 1 148 ? 0.949 3.456 -10.283 1.00 95.94 148 LEU A N 1
ATOM 1235 C CA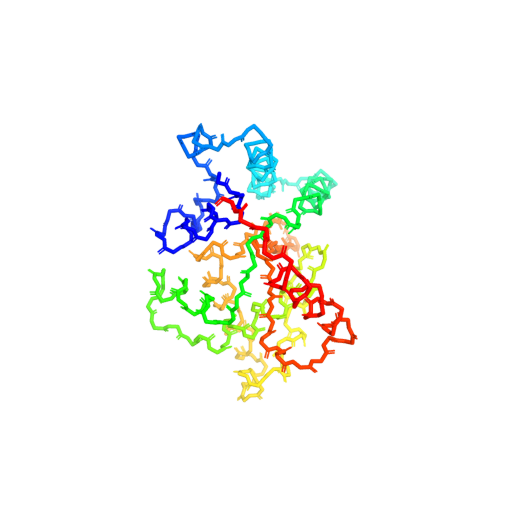 . LEU A 1 148 ? 0.364 3.621 -8.949 1.00 95.94 148 LEU A CA 1
ATOM 1236 C C . LEU A 1 148 ? -1.141 3.334 -8.940 1.00 95.94 148 LEU A C 1
ATOM 1238 O O . LEU A 1 148 ? -1.638 2.750 -7.985 1.00 95.94 148 LEU A O 1
ATOM 1242 N N . GLY A 1 149 ? -1.854 3.695 -10.012 1.00 94.75 149 GLY A N 1
ATOM 1243 C CA . GLY A 1 149 ? -3.248 3.300 -10.205 1.00 94.75 149 GLY A CA 1
ATOM 1244 C C . GLY A 1 149 ? -3.425 1.781 -10.239 1.00 94.75 149 GLY A C 1
ATOM 1245 O O . GLY A 1 149 ? -4.294 1.266 -9.551 1.00 94.75 149 GLY A O 1
ATOM 1246 N N . TYR A 1 150 ? -2.571 1.051 -10.960 1.00 95.50 150 TYR A N 1
ATOM 1247 C CA . TYR A 1 150 ? -2.626 -0.414 -11.012 1.00 95.50 150 TYR A CA 1
ATOM 1248 C C . TYR A 1 150 ? -2.298 -1.070 -9.668 1.00 95.50 150 TYR A C 1
ATOM 1250 O O . TYR A 1 150 ? -2.947 -2.045 -9.294 1.00 95.50 150 TYR A O 1
ATOM 1258 N N . LEU A 1 151 ? -1.332 -0.522 -8.923 1.00 95.62 151 LEU A N 1
ATOM 1259 C CA . LEU A 1 151 ? -1.021 -0.993 -7.572 1.00 95.62 151 LEU A CA 1
ATOM 1260 C C . LEU A 1 151 ? -2.182 -0.726 -6.600 1.00 95.62 151 LEU A C 1
ATOM 1262 O O . LEU A 1 151 ? -2.493 -1.580 -5.778 1.00 95.62 151 LEU A O 1
ATOM 1266 N N . GLU A 1 152 ? -2.834 0.436 -6.687 1.00 94.88 152 GLU A N 1
ATOM 1267 C CA . GLU A 1 152 ? -4.038 0.756 -5.902 1.00 94.88 152 GLU A CA 1
ATOM 1268 C C . GLU A 1 152 ? -5.189 -0.198 -6.241 1.00 94.88 152 GLU A C 1
ATOM 1270 O O . GLU A 1 152 ? -5.825 -0.784 -5.368 1.00 94.88 152 GLU A O 1
ATOM 1275 N N . ASP A 1 153 ? -5.427 -0.381 -7.534 1.00 93.31 153 ASP A N 1
ATOM 1276 C CA . ASP A 1 153 ? -6.485 -1.227 -8.061 1.00 93.31 153 ASP A CA 1
ATOM 1277 C C . ASP A 1 153 ? -6.326 -2.702 -7.686 1.00 93.31 153 ASP A C 1
ATOM 1279 O O . ASP A 1 153 ? -7.329 -3.398 -7.593 1.00 93.31 153 ASP A O 1
ATOM 1283 N N . SER A 1 154 ? -5.098 -3.156 -7.436 1.00 94.25 154 SER A N 1
ATOM 1284 C CA . SER A 1 154 ? -4.795 -4.541 -7.054 1.00 94.25 154 SER A CA 1
ATOM 1285 C C . SER A 1 154 ? -4.601 -4.720 -5.544 1.00 94.25 154 SER A C 1
ATOM 1287 O O . SER A 1 154 ? -4.036 -5.718 -5.116 1.00 94.25 154 SER A O 1
ATOM 1289 N N . GLY A 1 155 ? -4.978 -3.723 -4.734 1.00 94.94 155 GLY A N 1
ATOM 1290 C CA . GLY A 1 155 ? -4.891 -3.795 -3.270 1.00 94.94 155 GLY A CA 1
ATOM 1291 C C . GLY A 1 155 ? -3.479 -3.662 -2.693 1.00 94.94 155 GLY A C 1
ATOM 1292 O O . GLY A 1 155 ? -3.316 -3.635 -1.479 1.00 94.94 155 GLY A O 1
ATOM 1293 N N . LEU A 1 156 ? -2.450 -3.504 -3.528 1.00 96.38 156 LEU A N 1
ATOM 1294 C CA . LEU A 1 156 ? -1.056 -3.379 -3.089 1.00 96.38 156 LEU A CA 1
ATOM 1295 C C . LEU A 1 156 ? -0.784 -2.025 -2.420 1.00 96.38 156 LEU A C 1
ATOM 1297 O O . LEU A 1 156 ? 0.092 -1.895 -1.565 1.00 96.38 156 LEU A O 1
ATOM 1301 N N . THR A 1 157 ? -1.530 -0.989 -2.792 1.00 97.06 157 THR A N 1
ATOM 1302 C CA . THR A 1 157 ? -1.438 0.318 -2.138 1.00 97.06 157 THR A CA 1
ATOM 1303 C C . THR A 1 157 ? -2.815 0.865 -1.818 1.00 97.06 157 THR A C 1
ATOM 1305 O O . THR A 1 157 ? -3.789 0.585 -2.509 1.00 97.06 157 THR A O 1
ATOM 1308 N N . VAL A 1 158 ? -2.887 1.709 -0.798 1.00 96.56 158 VAL A N 1
ATOM 1309 C CA . VAL A 1 158 ? -4.049 2.551 -0.534 1.00 96.56 158 VAL A CA 1
ATOM 1310 C C . VAL A 1 158 ? -3.589 3.998 -0.498 1.00 96.56 158 VAL A C 1
ATOM 1312 O O . VAL A 1 158 ? -2.556 4.326 0.082 1.00 96.56 158 VAL A O 1
ATOM 1315 N N . LYS A 1 159 ? -4.347 4.890 -1.135 1.00 94.44 159 LYS A N 1
ATOM 1316 C CA . LYS A 1 159 ? -4.042 6.322 -1.118 1.00 94.44 159 LYS A CA 1
ATOM 1317 C C . LYS A 1 159 ? -5.035 7.120 -0.290 1.00 94.44 159 LYS A C 1
ATOM 1319 O O . LYS A 1 159 ? -6.232 6.825 -0.269 1.00 94.44 159 LYS A O 1
ATOM 1324 N N . THR A 1 160 ? -4.554 8.192 0.313 1.00 94.12 160 THR A N 1
ATOM 1325 C CA . THR A 1 160 ? -5.379 9.269 0.859 1.00 94.12 160 THR A CA 1
ATOM 1326 C C . THR A 1 160 ? -5.010 10.578 0.186 1.00 94.12 160 THR A C 1
ATOM 1328 O O . THR A 1 160 ? -3.932 10.716 -0.401 1.00 94.12 160 THR A O 1
ATOM 1331 N N . TRP A 1 161 ? -5.931 11.530 0.211 1.00 91.62 161 TRP A N 1
ATOM 1332 C CA . TRP A 1 161 ? -5.669 12.849 -0.323 1.00 91.62 161 TRP A CA 1
ATOM 1333 C C . TRP A 1 161 ? -6.430 13.924 0.426 1.00 91.62 161 TRP A C 1
ATOM 1335 O O . TRP A 1 161 ? -7.534 13.705 0.918 1.00 91.62 161 TRP A O 1
ATOM 1345 N N . ARG A 1 162 ? -5.869 15.128 0.417 1.00 88.19 162 ARG A N 1
ATOM 1346 C CA . ARG A 1 162 ? -6.551 16.342 0.845 1.00 88.19 162 ARG A CA 1
ATOM 1347 C C . ARG A 1 162 ? -6.639 17.292 -0.331 1.00 88.19 162 ARG A C 1
ATOM 1349 O O . ARG A 1 162 ?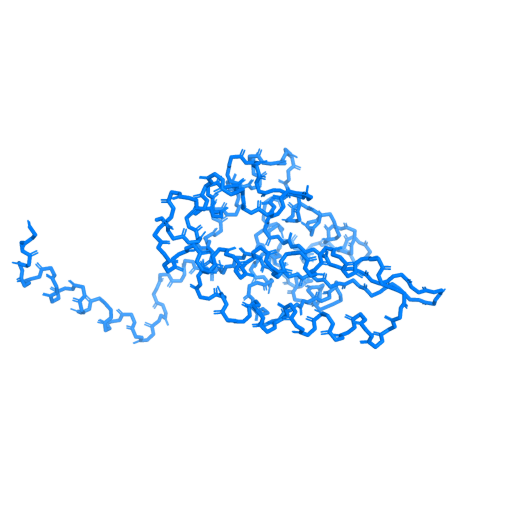 -5.615 17.686 -0.885 1.00 88.19 162 ARG A O 1
ATOM 1356 N N . ASN A 1 163 ? -7.857 17.682 -0.693 1.00 80.00 163 ASN A N 1
ATOM 1357 C CA . ASN A 1 163 ? -8.070 18.725 -1.687 1.00 80.00 163 ASN A CA 1
ATOM 1358 C C . ASN A 1 163 ? -8.221 20.075 -0.975 1.00 80.00 163 ASN A C 1
ATOM 1360 O O . ASN A 1 163 ? -9.185 20.297 -0.241 1.00 80.00 163 ASN A O 1
ATOM 1364 N N . SER A 1 164 ? -7.257 20.970 -1.174 1.00 71.88 164 SER A N 1
ATOM 1365 C CA . SER A 1 164 ? -7.355 22.371 -0.765 1.00 71.88 164 SER A CA 1
ATOM 1366 C C . SER A 1 164 ? -7.325 23.268 -2.000 1.00 71.88 164 SER A C 1
ATOM 1368 O O . SER A 1 164 ? -6.760 22.884 -3.020 1.00 71.88 164 SER A O 1
ATOM 1370 N N . ARG A 1 165 ? -7.882 24.486 -1.907 1.00 70.44 165 ARG A N 1
ATOM 1371 C CA . ARG A 1 165 ? -7.965 25.435 -3.039 1.00 70.44 165 ARG A CA 1
ATOM 1372 C C . ARG A 1 165 ? -6.624 25.696 -3.749 1.00 70.44 165 ARG A C 1
ATOM 1374 O O . ARG A 1 165 ? -6.640 26.071 -4.911 1.00 70.44 165 ARG A O 1
ATOM 1381 N N . ALA A 1 166 ? -5.494 25.509 -3.064 1.00 65.12 166 ALA A N 1
ATOM 1382 C CA . ALA A 1 166 ? -4.156 25.785 -3.589 1.00 65.12 166 ALA A CA 1
ATOM 1383 C C . ALA A 1 166 ? -3.293 24.531 -3.831 1.00 65.12 166 ALA A C 1
ATOM 1385 O O . ALA A 1 166 ? -2.265 24.622 -4.497 1.00 65.12 166 ALA A O 1
ATOM 1386 N N . ARG A 1 167 ? -3.647 23.372 -3.257 1.00 70.19 167 ARG A N 1
ATOM 1387 C CA . ARG A 1 167 ? -2.781 22.183 -3.268 1.00 70.19 167 ARG A CA 1
ATOM 1388 C C . ARG A 1 167 ? -3.571 20.905 -3.021 1.00 70.19 167 ARG A C 1
ATOM 1390 O O . ARG A 1 167 ? -4.396 20.853 -2.104 1.00 70.19 167 ARG A O 1
ATOM 1397 N N . VAL A 1 168 ? -3.256 19.871 -3.798 1.00 78.75 168 VAL A N 1
ATOM 1398 C CA . VAL A 1 168 ? -3.691 18.499 -3.531 1.00 78.75 168 VAL A CA 1
ATOM 1399 C C . VAL A 1 168 ? -2.526 17.761 -2.884 1.00 78.75 168 VAL A C 1
ATOM 1401 O O . VAL A 1 168 ? -1.485 17.569 -3.510 1.00 78.75 168 VAL A O 1
ATOM 1404 N N . ASP A 1 169 ? -2.693 17.374 -1.625 1.00 83.81 169 ASP A N 1
ATOM 1405 C CA . ASP A 1 169 ? -1.742 16.503 -0.938 1.00 83.81 169 ASP A CA 1
ATOM 1406 C C . ASP A 1 169 ? -2.189 15.061 -1.197 1.00 83.81 169 ASP A C 1
ATOM 1408 O O . ASP A 1 169 ? -3.312 14.723 -0.838 1.00 83.81 169 ASP A O 1
ATOM 1412 N N . VAL A 1 170 ? -1.367 14.232 -1.848 1.00 92.25 170 VAL A N 1
ATOM 1413 C CA . VAL A 1 170 ? -1.662 12.807 -2.102 1.00 92.25 170 VAL A CA 1
ATOM 1414 C C . VAL A 1 170 ? -0.589 11.958 -1.442 1.00 92.25 170 VAL A C 1
ATOM 1416 O O . VAL A 1 170 ? 0.597 12.130 -1.736 1.00 92.25 170 VAL A O 1
ATOM 1419 N N . LEU A 1 171 ? -1.019 11.046 -0.576 1.00 96.06 171 LEU A N 1
ATOM 1420 C CA . LEU A 1 171 ? -0.160 10.125 0.160 1.00 96.06 171 LEU A CA 1
ATOM 1421 C C . LEU A 1 171 ? -0.559 8.689 -0.172 1.00 96.06 171 LEU A C 1
ATOM 1423 O O . LEU A 1 171 ? -1.748 8.386 -0.279 1.00 96.06 171 LEU A O 1
ATOM 1427 N N . TYR A 1 172 ? 0.427 7.815 -0.304 1.00 97.25 172 TYR A N 1
ATOM 1428 C CA . TYR A 1 172 ? 0.260 6.398 -0.597 1.00 97.25 172 TYR A CA 1
ATOM 1429 C C . TYR A 1 172 ? 0.832 5.577 0.553 1.00 97.25 172 TYR A C 1
ATOM 1431 O O . TYR A 1 172 ? 1.951 5.826 0.996 1.00 97.25 172 TYR A O 1
ATOM 1439 N N . PHE A 1 173 ? 0.077 4.587 1.006 1.00 97.44 173 PHE A N 1
ATOM 1440 C CA . PHE A 1 173 ? 0.505 3.568 1.952 1.00 97.44 173 PHE A CA 1
ATOM 1441 C C . PHE A 1 173 ? 0.632 2.252 1.193 1.00 97.44 173 PHE A C 1
ATOM 1443 O O . PHE A 1 173 ? -0.272 1.878 0.440 1.00 97.44 173 PHE A O 1
ATOM 1450 N N . ARG A 1 174 ? 1.749 1.547 1.376 1.00 96.81 174 ARG A N 1
ATOM 1451 C CA . ARG A 1 174 ? 1.886 0.172 0.883 1.00 96.81 174 ARG A CA 1
ATOM 1452 C C . ARG A 1 174 ? 1.195 -0.793 1.838 1.00 96.81 174 ARG A C 1
ATOM 1454 O O . ARG A 1 174 ? 1.262 -0.609 3.050 1.00 96.81 174 ARG A O 1
ATOM 1461 N N . LEU A 1 175 ? 0.586 -1.834 1.289 1.00 96.94 175 LEU A N 1
ATOM 1462 C CA . LEU A 1 175 ? -0.094 -2.892 2.043 1.00 96.94 175 LEU A CA 1
ATOM 1463 C C . LEU A 1 175 ? 0.651 -4.230 1.933 1.00 96.94 175 LEU A C 1
ATOM 1465 O O . LEU A 1 175 ? 0.056 -5.294 2.028 1.00 96.94 175 LEU A O 1
ATOM 1469 N N . PHE A 1 176 ? 1.962 -4.164 1.701 1.00 96.56 176 PHE A N 1
ATOM 1470 C CA . PHE A 1 176 ? 2.852 -5.308 1.533 1.00 96.56 176 PHE A CA 1
ATOM 1471 C C . PHE A 1 176 ? 4.266 -4.958 1.993 1.00 96.56 176 PHE A C 1
ATOM 1473 O O . PHE A 1 176 ? 4.621 -3.784 2.123 1.00 96.56 176 PHE A O 1
ATOM 1480 N N . ARG A 1 177 ? 5.090 -5.984 2.179 1.00 94.81 177 ARG A N 1
ATOM 1481 C CA . ARG A 1 177 ? 6.555 -5.931 2.236 1.00 94.81 177 ARG A CA 1
ATOM 1482 C C . ARG A 1 177 ? 7.106 -6.615 0.989 1.00 94.81 177 ARG A C 1
ATOM 1484 O O . ARG A 1 177 ? 6.430 -7.457 0.409 1.00 94.81 177 ARG A O 1
ATOM 1491 N N . MET A 1 178 ? 8.321 -6.268 0.573 1.00 92.19 178 MET A N 1
ATOM 1492 C CA . MET A 1 178 ? 8.980 -6.946 -0.551 1.00 92.19 178 MET A CA 1
ATOM 1493 C C . MET A 1 178 ? 10.237 -7.650 -0.093 1.00 92.19 178 MET A C 1
ATOM 1495 O O . MET A 1 178 ? 11.027 -7.075 0.657 1.00 92.19 178 MET A O 1
ATOM 1499 N N . GLN A 1 179 ? 10.457 -8.828 -0.657 1.00 85.81 179 GLN A N 1
ATOM 1500 C CA . GLN A 1 179 ? 11.753 -9.474 -0.700 1.00 85.81 179 GLN A CA 1
ATOM 1501 C C . GLN A 1 179 ? 12.186 -9.570 -2.162 1.00 85.81 179 GLN A C 1
ATOM 1503 O O . GLN A 1 179 ? 11.470 -10.103 -3.007 1.00 85.81 179 GLN A O 1
ATOM 1508 N N . THR A 1 180 ? 13.353 -9.017 -2.481 1.00 74.19 180 THR A N 1
ATOM 1509 C CA . THR A 1 180 ? 14.040 -9.390 -3.714 1.00 74.19 180 THR A CA 1
ATOM 1510 C C . THR A 1 180 ? 14.677 -10.745 -3.481 1.00 74.19 180 THR A C 1
ATOM 1512 O O . THR A 1 180 ? 15.194 -11.006 -2.393 1.00 74.19 180 THR A O 1
ATOM 1515 N N . ASP A 1 181 ? 14.654 -11.596 -4.501 1.00 60.00 181 ASP A N 1
ATOM 1516 C CA . ASP A 1 181 ? 15.372 -12.868 -4.535 1.00 60.00 181 ASP A CA 1
ATOM 1517 C C . ASP A 1 181 ? 16.896 -12.603 -4.590 1.00 60.00 181 ASP A C 1
ATOM 1519 O O . ASP A 1 181 ? 17.616 -13.041 -5.479 1.00 60.00 181 ASP A O 1
ATOM 1523 N N . GLU A 1 182 ? 17.433 -11.863 -3.617 1.00 49.91 182 GLU A N 1
ATOM 1524 C CA . GLU A 1 182 ? 18.843 -11.914 -3.255 1.00 49.91 182 GLU A CA 1
ATOM 1525 C C . GLU A 1 182 ? 19.076 -13.215 -2.486 1.00 49.91 182 GLU A C 1
ATOM 1527 O O . GLU A 1 182 ? 19.448 -13.241 -1.310 1.00 49.91 182 GLU A O 1
ATOM 1532 N N . LYS A 1 183 ? 18.874 -14.337 -3.183 1.00 46.16 183 LYS A N 1
ATOM 1533 C CA . LYS A 1 183 ? 19.636 -15.544 -2.895 1.00 46.16 183 LYS A CA 1
ATOM 1534 C C . LYS A 1 183 ? 21.109 -15.122 -2.951 1.00 46.16 183 LYS A C 1
ATOM 1536 O O . LYS A 1 183 ? 21.623 -14.886 -4.040 1.00 46.16 183 LYS A O 1
ATOM 1541 N N . ASN A 1 184 ? 21.735 -14.972 -1.775 1.00 42.28 184 ASN A N 1
ATOM 1542 C CA . ASN A 1 184 ? 23.186 -15.015 -1.491 1.00 42.28 184 ASN A CA 1
ATOM 1543 C C . ASN A 1 184 ? 23.864 -13.820 -0.788 1.00 42.28 184 ASN A C 1
ATOM 1545 O O . ASN A 1 184 ? 25.059 -13.936 -0.546 1.00 42.28 184 ASN A O 1
ATOM 1549 N N . ASN A 1 185 ? 23.191 -12.737 -0.367 1.00 41.53 185 ASN A N 1
ATOM 1550 C CA . ASN A 1 185 ? 23.913 -11.608 0.274 1.00 41.53 185 ASN A CA 1
ATOM 1551 C C . ASN A 1 185 ? 23.508 -11.236 1.710 1.00 41.53 185 ASN A C 1
ATOM 1553 O O . ASN A 1 185 ? 24.035 -10.272 2.270 1.00 41.53 185 ASN A O 1
ATOM 1557 N N . CYS A 1 186 ? 22.657 -12.015 2.382 1.00 50.69 186 CYS A N 1
ATOM 1558 C CA . CYS A 1 186 ? 22.480 -11.823 3.821 1.00 50.69 186 CYS A CA 1
ATOM 1559 C C . CYS A 1 186 ? 23.680 -12.432 4.578 1.00 50.69 186 CYS A C 1
ATOM 1561 O O . CYS A 1 186 ? 23.826 -13.650 4.644 1.00 50.69 186 CYS A O 1
ATOM 1563 N N . ARG A 1 187 ? 24.527 -11.593 5.200 1.00 50.56 187 ARG A N 1
ATOM 1564 C CA . ARG A 1 187 ? 25.649 -12.035 6.067 1.00 50.56 187 ARG A CA 1
ATOM 1565 C C . ARG A 1 187 ? 25.210 -12.955 7.220 1.00 50.56 187 ARG A C 1
ATOM 1567 O O . ARG A 1 187 ? 26.025 -13.709 7.734 1.00 50.56 187 ARG A O 1
ATOM 1574 N N . HIS A 1 188 ? 23.929 -12.922 7.593 1.00 51.81 188 HIS A N 1
ATOM 1575 C CA . HIS A 1 188 ? 23.323 -13.781 8.617 1.00 51.81 188 HIS A CA 1
ATOM 1576 C C . HIS A 1 188 ? 22.542 -14.972 8.037 1.00 51.81 188 HIS A C 1
ATOM 1578 O O . HIS A 1 188 ? 21.997 -15.772 8.794 1.00 51.81 188 HIS A O 1
ATOM 1584 N N . CYS A 1 189 ? 22.499 -15.136 6.708 1.00 57.84 189 CYS A N 1
ATOM 1585 C CA . CYS A 1 189 ? 21.835 -16.273 6.071 1.00 57.84 189 CYS A CA 1
ATOM 1586 C C . CYS A 1 189 ? 22.500 -17.588 6.475 1.00 57.84 189 CYS A C 1
ATOM 1588 O O . CYS A 1 189 ? 21.807 -18.578 6.651 1.00 57.84 189 CYS A O 1
ATOM 1590 N N . TRP A 1 190 ? 23.817 -17.582 6.720 1.00 58.38 190 TRP A N 1
ATOM 1591 C CA . TRP A 1 190 ? 24.503 -18.742 7.285 1.00 58.38 190 TRP A CA 1
ATOM 1592 C C . TRP A 1 190 ? 23.916 -19.156 8.640 1.00 58.38 190 TRP A C 1
ATOM 1594 O O . TRP A 1 190 ? 23.708 -20.341 8.843 1.00 58.38 190 TRP A O 1
ATOM 1604 N N . VAL A 1 191 ? 23.562 -18.218 9.529 1.00 65.62 191 VAL A N 1
ATOM 1605 C CA . VAL A 1 191 ? 22.953 -18.553 10.830 1.00 65.62 191 VAL A CA 1
ATOM 1606 C C . VAL A 1 191 ? 21.584 -19.198 10.636 1.00 65.62 191 VAL A C 1
ATOM 1608 O O . VAL A 1 191 ? 21.283 -20.192 11.282 1.00 65.62 191 VAL A O 1
ATOM 1611 N N . LEU A 1 192 ? 20.766 -18.679 9.717 1.00 64.06 192 LEU A N 1
ATOM 1612 C CA . LEU A 1 192 ? 19.455 -19.260 9.411 1.00 64.06 192 LEU A CA 1
ATOM 1613 C C . LEU A 1 192 ? 19.568 -20.613 8.691 1.00 64.06 192 LEU A C 1
ATOM 1615 O O . LEU A 1 192 ? 18.789 -21.517 8.974 1.00 64.06 192 LEU A O 1
ATOM 1619 N N . HIS A 1 193 ? 20.550 -20.781 7.805 1.00 61.25 193 HIS A N 1
ATOM 1620 C CA . HIS A 1 193 ? 20.857 -22.062 7.169 1.00 61.25 193 HIS A CA 1
ATOM 1621 C C . HIS A 1 193 ? 21.404 -23.078 8.171 1.00 61.25 193 HIS A C 1
ATOM 1623 O O . HIS A 1 193 ? 21.032 -24.244 8.101 1.00 61.25 193 HIS A O 1
ATOM 1629 N N . GLU A 1 194 ? 22.245 -22.653 9.112 1.00 68.81 194 GLU A N 1
ATOM 1630 C CA . GLU A 1 194 ? 22.781 -23.513 10.162 1.00 68.81 194 GLU A CA 1
ATOM 1631 C C . GLU A 1 194 ? 21.685 -23.882 11.164 1.00 68.81 194 GLU A C 1
ATOM 1633 O O . GLU A 1 194 ? 21.564 -25.050 11.503 1.00 68.81 194 GLU A O 1
ATOM 1638 N N . LEU A 1 195 ? 20.813 -22.943 11.551 1.00 71.62 195 LEU A N 1
ATOM 1639 C CA . LEU A 1 195 ? 19.619 -23.224 12.355 1.00 71.62 195 LEU A CA 1
ATOM 1640 C C . LEU A 1 195 ? 18.694 -24.210 11.647 1.00 71.62 195 LEU A C 1
ATOM 1642 O O . LEU A 1 195 ? 18.292 -25.196 12.253 1.00 71.62 195 LEU A O 1
ATOM 1646 N N . LYS A 1 196 ? 18.405 -23.999 10.359 1.00 70.81 196 LYS A N 1
ATOM 1647 C CA . LYS A 1 196 ? 17.619 -24.940 9.554 1.00 70.81 196 LYS A CA 1
ATOM 1648 C C . LYS A 1 196 ? 18.277 -26.321 9.518 1.00 70.81 196 LYS A C 1
ATOM 1650 O O . LYS A 1 196 ? 17.605 -27.311 9.766 1.00 70.81 196 LYS A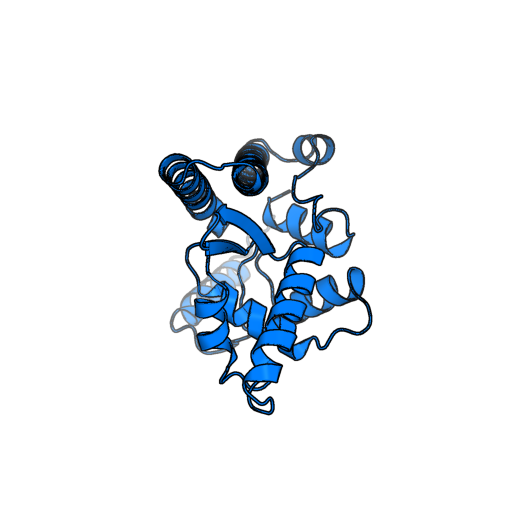 O 1
ATOM 1655 N N . ARG A 1 197 ? 19.592 -26.389 9.297 1.00 72.69 197 ARG A N 1
ATOM 1656 C CA . ARG A 1 197 ? 20.359 -27.643 9.280 1.00 72.69 197 ARG A CA 1
ATOM 1657 C C . ARG A 1 197 ? 20.362 -28.343 10.640 1.00 72.69 197 ARG A C 1
ATOM 1659 O O . ARG A 1 197 ? 20.318 -29.566 10.688 1.00 72.69 197 ARG A O 1
ATOM 1666 N N . VAL A 1 198 ? 20.447 -27.589 11.735 1.00 77.69 198 VAL A N 1
ATOM 1667 C CA . VAL A 1 198 ? 20.360 -28.116 13.104 1.00 77.69 198 VAL A CA 1
ATOM 1668 C C . VAL A 1 198 ? 18.956 -28.649 13.368 1.00 77.69 198 VAL A C 1
ATOM 1670 O O . VAL A 1 198 ? 18.840 -29.761 13.862 1.00 77.69 198 VAL A O 1
ATOM 1673 N N . LEU A 1 199 ? 17.910 -27.915 12.983 1.00 71.69 199 LEU A N 1
ATOM 1674 C CA . LEU A 1 199 ? 16.517 -28.346 13.126 1.00 71.69 199 LEU A CA 1
ATOM 1675 C C . LEU A 1 199 ? 16.214 -29.603 12.295 1.00 71.69 199 LEU A C 1
ATOM 1677 O O . LEU A 1 199 ? 15.587 -30.522 12.806 1.00 71.69 199 LEU A O 1
ATOM 1681 N N . GLU A 1 200 ? 16.714 -29.683 11.059 1.00 72.94 200 GLU A N 1
ATOM 1682 C CA . GLU A 1 200 ? 16.574 -30.858 10.183 1.00 72.94 200 GLU A CA 1
ATOM 1683 C C . GLU A 1 200 ? 17.363 -32.073 10.693 1.00 72.94 200 GLU A C 1
ATOM 1685 O O . GLU A 1 200 ? 16.924 -33.203 10.525 1.00 72.94 200 GLU A O 1
ATOM 1690 N N . LYS A 1 201 ? 18.522 -31.864 11.331 1.00 71.12 201 LYS A N 1
ATOM 1691 C CA . LYS A 1 201 ? 19.309 -32.943 11.957 1.00 71.12 201 LYS A CA 1
ATOM 1692 C C . LYS A 1 201 ? 18.779 -33.380 13.315 1.00 71.12 201 LYS A C 1
ATOM 1694 O O . LYS A 1 201 ? 19.157 -34.447 13.788 1.00 71.12 201 LYS A O 1
ATOM 1699 N N . ALA A 1 202 ? 17.997 -32.534 13.973 1.00 67.62 202 ALA A N 1
ATOM 1700 C CA . ALA A 1 202 ? 17.528 -32.782 15.323 1.00 67.62 202 ALA A CA 1
ATOM 1701 C C . ALA A 1 202 ? 16.291 -33.689 15.377 1.00 67.62 202 ALA A C 1
ATOM 1703 O O . ALA A 1 202 ? 15.816 -33.897 16.487 1.00 67.62 202 ALA A O 1
ATOM 1704 N N . ASP A 1 203 ? 15.787 -34.207 14.240 1.00 51.16 203 ASP A N 1
ATOM 1705 C CA . ASP A 1 203 ? 14.627 -35.115 14.155 1.00 51.16 203 ASP A CA 1
ATOM 1706 C C . ASP A 1 203 ? 13.550 -34.763 15.196 1.00 51.16 203 ASP A C 1
ATOM 1708 O O . ASP A 1 203 ? 13.121 -35.583 16.009 1.00 51.16 203 ASP A O 1
ATOM 1712 N N . TRP A 1 204 ? 13.115 -33.499 15.198 1.00 50.78 204 TRP A N 1
ATOM 1713 C CA . TRP A 1 204 ? 11.888 -33.130 15.896 1.00 50.78 204 TRP A CA 1
ATOM 1714 C C . TRP A 1 204 ? 10.726 -33.660 15.063 1.00 50.78 204 TRP A C 1
ATOM 1716 O O . TRP A 1 204 ? 10.144 -32.963 14.232 1.00 50.78 204 TRP A O 1
ATOM 1726 N N . VAL A 1 205 ? 10.471 -34.951 15.265 1.00 41.59 205 VAL A N 1
ATOM 1727 C CA . VAL A 1 205 ? 9.238 -35.641 14.916 1.00 41.59 205 VAL A CA 1
ATOM 1728 C C . VAL A 1 205 ? 8.096 -34.853 15.558 1.00 41.59 205 VAL A C 1
ATOM 1730 O O . VAL A 1 205 ? 8.038 -34.736 16.783 1.00 41.59 205 VAL A O 1
ATOM 1733 N N . TRP A 1 206 ? 7.235 -34.278 14.722 1.00 43.00 206 TRP A N 1
ATOM 1734 C CA . TRP A 1 206 ? 5.866 -33.948 15.110 1.00 43.00 206 TRP A CA 1
ATOM 1735 C C . TRP A 1 206 ? 5.013 -35.206 14.985 1.00 43.00 206 TRP A C 1
ATOM 1737 O O . TRP A 1 206 ? 5.154 -35.895 13.947 1.00 43.00 206 TRP A O 1
#

Secondary structure (DSSP, 8-state):
--HHHHHHHHHHTTSSSTT--SPPHHHHHTS-HHHHHHHHHHHHHHHHHHHHTT---HHHHHHHHHHHHHHHHHHGGGS-EE-HHHHHHHHHHH-SS--HHHHHHHHHHHTT-SS-EEHHHHHHHHTTSTTTTTS-HHHHHHHHHHHHHHHHHTTSEEEEEEEETTEEEEEEEES-EE----TT--TTHHHHHHHHHHHHHTT---

pLDDT: mean 87.33, std 12.94, range [41.53, 98.25]

Sequence (206 aa):
MRLGDVLIDGMENGWLVRNGYMIPERIMKDMDEESRDVASRYNEMISIIVSCRKFRNREYYWQKVLEATEIWLEIEHELPLLFPESVARILERNRFMVRYDRCIDAALAASRYRRYFTFTEILRDVRFGRSFSALGDSSVNKVLSRVLGYLEDSGLTVKTWRNSRARVDVLYFRLFRMQTDEKNNCRHCWVLHELKRVLEKADWVW

Foldseek 3Di:
DAPQVQLLCCLLQQCCFAVNVADDPVVLVVDDPVRSVLSVLSNVLLVLQVVLQPDADPVVSVVSLVVSLVSCLVSVVRFHEDELVSQLSSLVNQDPPDPSLLLSQLLVLQLPDSGWDFLVSSLVSCCVPPVNVPDDPVVSSVNSVVSVVSCRRSNQKDKHWHDDPVDITIIIDGRHHYDYPPPPPDPCVVVVVVVVVCVVVVPPDD